Protein AF-A0A9E6TW28-F1 (afdb_monomer_lite)

Sequence (286 aa):
MAIELPETTVHPWPDPLPIDAGSFAYLYNERDRQGREQLATFNRMMTDLAAELLRVKTYLDTSYAPLITGAAQTTLETLGLLGVPLDTSSSSAADIAGYISTVNQALVEANDQLASLSTEALAFSGGNVLELNASQIKAANMSRIPKHWRAWGPFPASEQGIYQKAYEAALQSRVVGQTIKTLQERQANLNTSLEQAKVREVQSVRQSISSDLSAITAPAQQQLAAHRQALENQFSDSATRTNAEREAANQAVRQAVEQAYQQIDALITSAGSRVNAGNSLRSTNR

Structure (mmCIF, N/CA/C/O backbone):
data_AF-A0A9E6TW28-F1
#
_entry.id   AF-A0A9E6TW28-F1
#
loop_
_atom_site.group_PDB
_atom_site.id
_atom_site.type_symbol
_atom_site.label_atom_id
_atom_site.label_alt_id
_atom_site.label_comp_id
_atom_site.label_asym_id
_atom_site.label_entity_id
_atom_site.label_seq_id
_atom_site.pdbx_PDB_ins_code
_atom_site.Cartn_x
_atom_site.Cartn_y
_atom_site.Cartn_z
_atom_site.occupancy
_atom_site.B_iso_or_equiv
_atom_site.auth_seq_id
_atom_site.auth_comp_id
_atom_site.auth_asym_id
_atom_site.auth_atom_id
_atom_site.pdbx_PDB_model_num
ATOM 1 N N . MET A 1 1 ? 89.137 -10.538 -29.661 1.00 36.03 1 MET A N 1
ATOM 2 C CA . MET A 1 1 ? 88.547 -10.697 -31.005 1.00 36.03 1 MET A CA 1
ATOM 3 C C . MET A 1 1 ? 87.148 -10.107 -30.926 1.00 36.03 1 MET A C 1
ATOM 5 O O . MET A 1 1 ? 86.254 -10.755 -30.403 1.00 36.03 1 MET A O 1
ATOM 9 N N . ALA A 1 2 ? 87.020 -8.822 -31.256 1.00 33.44 2 ALA A N 1
ATOM 10 C CA . ALA A 1 2 ? 85.756 -8.093 -31.241 1.00 33.44 2 ALA A CA 1
ATOM 11 C C . ALA A 1 2 ? 85.271 -8.009 -32.690 1.00 33.44 2 ALA A C 1
ATOM 13 O O . ALA A 1 2 ? 86.034 -7.601 -33.561 1.00 33.44 2 ALA A O 1
ATOM 14 N N . ILE A 1 3 ? 84.058 -8.492 -32.943 1.00 37.75 3 ILE A N 1
ATOM 15 C CA . ILE A 1 3 ? 83.416 -8.442 -34.256 1.00 37.75 3 ILE A CA 1
ATOM 16 C C . ILE A 1 3 ? 82.594 -7.153 -34.271 1.00 37.75 3 ILE A C 1
ATOM 18 O O . ILE A 1 3 ? 81.619 -7.037 -33.531 1.00 37.75 3 ILE A O 1
ATOM 22 N N . GLU A 1 4 ? 83.037 -6.175 -35.058 1.00 38.12 4 GLU A N 1
ATOM 23 C CA . GLU A 1 4 ? 82.303 -4.939 -35.327 1.00 38.12 4 GLU A CA 1
ATOM 24 C C . GLU A 1 4 ? 81.099 -5.248 -36.230 1.00 38.12 4 GLU A C 1
ATOM 26 O O . GLU A 1 4 ? 81.234 -5.892 -37.272 1.00 38.12 4 GLU A O 1
ATOM 31 N N . LEU A 1 5 ? 79.908 -4.821 -35.806 1.00 40.47 5 LEU A N 1
ATOM 32 C CA . LEU A 1 5 ? 78.706 -4.823 -36.639 1.00 40.47 5 LEU A CA 1
ATOM 33 C C . LEU A 1 5 ? 78.717 -3.567 -37.529 1.00 40.47 5 LEU A C 1
ATOM 35 O O . LEU A 1 5 ? 79.074 -2.496 -37.034 1.00 40.47 5 LEU A O 1
ATOM 39 N N . PRO A 1 6 ? 78.323 -3.664 -38.811 1.00 38.53 6 PRO A N 1
ATOM 40 C CA . PRO A 1 6 ? 78.318 -2.524 -39.721 1.00 38.53 6 PRO A CA 1
ATOM 41 C C . PRO A 1 6 ? 77.244 -1.493 -39.342 1.00 38.53 6 PRO A C 1
ATOM 43 O O . PRO A 1 6 ? 76.161 -1.839 -38.868 1.00 38.53 6 PRO A O 1
ATOM 46 N N . GLU A 1 7 ? 77.570 -0.220 -39.570 1.00 41.50 7 GLU A N 1
ATOM 47 C CA . GLU A 1 7 ? 76.763 0.960 -39.253 1.00 41.50 7 GLU A CA 1
ATOM 48 C C . GLU A 1 7 ? 75.346 0.899 -39.851 1.00 41.50 7 GLU A C 1
ATOM 50 O O . GLU A 1 7 ? 75.155 0.779 -41.061 1.00 41.50 7 GLU A O 1
ATOM 55 N N . THR A 1 8 ? 74.325 1.062 -39.006 1.00 37.84 8 THR A N 1
ATOM 56 C CA . THR A 1 8 ? 72.956 1.359 -39.442 1.00 37.84 8 THR A CA 1
ATOM 57 C C . THR A 1 8 ? 72.886 2.777 -39.999 1.00 37.84 8 THR A C 1
ATOM 59 O O . THR A 1 8 ? 72.874 3.749 -39.242 1.00 37.84 8 THR A O 1
ATOM 62 N N . THR A 1 9 ? 72.802 2.908 -41.322 1.00 37.62 9 THR A N 1
ATOM 63 C CA . THR A 1 9 ? 72.512 4.182 -41.985 1.00 37.62 9 THR A CA 1
ATOM 64 C C . THR A 1 9 ? 71.041 4.543 -41.768 1.00 37.62 9 THR A C 1
ATOM 66 O O . THR A 1 9 ? 70.134 3.887 -42.279 1.00 37.62 9 THR A O 1
ATOM 69 N N . VAL A 1 10 ? 70.786 5.591 -40.985 1.00 36.53 10 VAL A N 1
ATOM 70 C CA . VAL A 1 10 ? 69.466 6.226 -40.887 1.00 36.53 10 VAL A CA 1
ATOM 71 C C . VAL A 1 10 ? 69.253 7.037 -42.166 1.00 36.53 10 VAL A C 1
ATOM 73 O O . VAL A 1 10 ? 69.928 8.043 -42.368 1.00 36.53 10 VAL A O 1
ATOM 76 N N . HIS A 1 11 ? 68.333 6.615 -43.038 1.00 37.00 11 HIS A N 1
ATOM 77 C CA . HIS A 1 11 ? 67.914 7.433 -44.180 1.00 37.00 11 HIS A CA 1
ATOM 78 C C . HIS A 1 11 ? 67.000 8.580 -43.699 1.00 37.00 11 HIS A C 1
ATOM 80 O O . HIS A 1 11 ? 65.963 8.309 -43.085 1.00 37.00 11 HIS A O 1
ATOM 86 N N . PRO A 1 12 ? 67.350 9.856 -43.945 1.00 41.75 12 PRO A N 1
ATOM 87 C CA . PRO A 1 12 ? 66.539 10.997 -43.546 1.00 41.75 12 PRO A CA 1
ATOM 88 C C . PRO A 1 12 ? 65.508 11.335 -44.635 1.00 41.75 12 PRO A C 1
ATOM 90 O O . PRO A 1 12 ? 65.903 11.745 -45.717 1.00 41.75 12 PRO A O 1
ATOM 93 N N . TRP A 1 13 ? 64.210 11.258 -44.308 1.00 37.72 13 TRP A N 1
ATOM 94 C CA . TRP A 1 13 ? 63.079 11.836 -45.073 1.00 37.72 13 TRP A CA 1
ATOM 95 C C . TRP A 1 13 ? 62.856 11.322 -46.524 1.00 37.72 13 TRP A C 1
ATOM 97 O O . TRP A 1 13 ? 63.758 10.767 -47.141 1.00 37.72 13 TRP A O 1
ATOM 107 N N . PRO A 1 14 ? 61.622 11.413 -47.071 1.00 45.62 14 PRO A N 1
ATOM 108 C CA . PRO A 1 14 ? 61.294 10.832 -48.371 1.00 45.62 14 PRO A CA 1
ATOM 109 C C . PRO A 1 14 ? 61.869 11.667 -49.524 1.00 45.62 14 PRO A C 1
ATOM 111 O O . PRO A 1 14 ? 61.929 12.894 -49.438 1.00 45.62 14 PRO A O 1
ATOM 114 N N . ASP A 1 15 ? 62.254 10.976 -50.599 1.00 42.91 15 ASP A N 1
ATOM 115 C CA . ASP A 1 15 ? 62.790 11.531 -51.848 1.00 42.91 15 ASP A CA 1
ATOM 116 C C . ASP A 1 15 ? 62.020 12.779 -52.328 1.00 42.91 15 ASP A C 1
ATOM 118 O O . ASP A 1 15 ? 60.798 12.713 -52.519 1.00 42.91 15 ASP A O 1
ATOM 122 N N . PRO A 1 16 ? 62.698 13.913 -52.594 1.00 43.59 16 PRO A N 1
ATOM 123 C CA . PRO A 1 16 ? 62.086 15.003 -53.329 1.00 43.59 16 PRO A CA 1
ATOM 124 C C . PRO A 1 16 ? 61.941 14.557 -54.788 1.00 43.59 16 PRO A C 1
ATOM 126 O O . PRO A 1 16 ? 62.927 14.416 -55.511 1.00 43.59 16 PRO A O 1
ATOM 129 N N . LEU A 1 17 ? 60.702 14.320 -55.227 1.00 46.78 17 LEU A N 1
ATOM 130 C CA . LEU A 1 17 ? 60.377 14.118 -56.642 1.00 46.78 17 LEU A CA 1
ATOM 131 C C . LEU A 1 17 ? 61.042 15.209 -57.505 1.00 46.78 17 LEU A C 1
ATOM 133 O O . LEU A 1 17 ? 61.139 16.354 -57.052 1.00 46.78 17 LEU A O 1
ATOM 137 N N . PRO A 1 18 ? 61.459 14.903 -58.750 1.00 42.78 18 PRO A N 1
ATOM 138 C CA . PRO A 1 18 ? 62.008 15.906 -59.651 1.00 42.78 18 PRO A CA 1
ATOM 139 C C . PRO A 1 18 ? 60.965 17.010 -59.853 1.00 42.78 18 PRO A C 1
ATOM 141 O O . PRO A 1 18 ? 59.861 16.791 -60.360 1.00 42.78 18 PRO A O 1
ATOM 144 N N . IL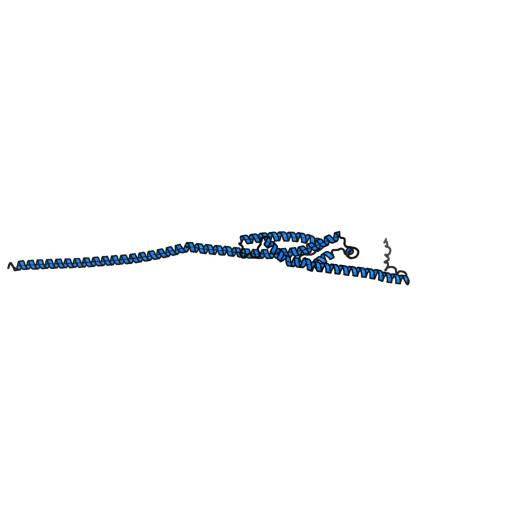E A 1 19 ? 61.308 18.198 -59.366 1.00 44.00 19 ILE A N 1
ATOM 145 C CA . ILE A 1 19 ? 60.452 19.374 -59.378 1.00 44.00 19 ILE A CA 1
ATOM 146 C C . ILE A 1 19 ? 60.505 19.972 -60.787 1.00 44.00 19 ILE A C 1
ATOM 148 O O . ILE A 1 19 ? 61.315 20.855 -61.064 1.00 44.00 19 ILE A O 1
ATOM 152 N N . ASP A 1 20 ? 59.656 19.480 -61.687 1.00 49.00 20 ASP A N 1
ATOM 153 C CA . ASP A 1 20 ? 59.276 20.208 -62.894 1.00 49.00 20 ASP A CA 1
ATOM 154 C C . ASP A 1 20 ? 57.931 20.934 -62.668 1.00 49.00 20 ASP A C 1
ATOM 156 O O . ASP A 1 20 ? 57.207 20.686 -61.695 1.00 49.00 20 ASP A O 1
ATOM 160 N N . ALA A 1 21 ? 57.603 21.900 -63.530 1.00 46.25 21 ALA A N 1
ATOM 161 C CA . ALA A 1 21 ? 56.371 22.685 -63.406 1.00 46.25 21 ALA A CA 1
ATOM 162 C C . ALA A 1 21 ? 55.090 21.823 -63.515 1.00 46.25 21 ALA A C 1
ATOM 164 O O . ALA A 1 21 ? 54.048 22.198 -62.972 1.00 46.25 21 ALA A O 1
ATOM 165 N N . GLY A 1 22 ? 55.168 20.657 -64.165 1.00 45.94 22 GLY A N 1
ATOM 166 C CA . GLY A 1 22 ? 54.112 19.648 -64.226 1.00 45.94 22 GLY A CA 1
ATOM 167 C C . GLY A 1 22 ? 53.957 18.872 -62.915 1.00 45.94 22 GLY A C 1
ATOM 168 O O . GLY A 1 22 ? 52.826 18.650 -62.488 1.00 45.94 22 GLY A O 1
ATOM 169 N N . SER A 1 23 ? 55.050 18.554 -62.215 1.00 42.47 23 SER A N 1
ATOM 170 C CA . SER A 1 23 ? 55.063 17.929 -60.883 1.00 42.47 23 SER A CA 1
ATOM 171 C C . SER A 1 23 ? 54.405 18.817 -59.824 1.00 42.47 23 SER A C 1
ATOM 173 O O . SER A 1 23 ? 53.669 18.326 -58.967 1.00 42.47 23 SER A O 1
ATOM 175 N N . PHE A 1 24 ? 54.622 20.136 -59.892 1.00 43.59 24 PHE A N 1
ATOM 176 C CA . PHE A 1 24 ? 53.956 21.105 -59.013 1.00 43.59 24 PHE A CA 1
ATOM 177 C C . PHE A 1 24 ? 52.465 21.239 -59.325 1.00 43.59 24 PHE A C 1
ATOM 179 O O . PHE A 1 24 ? 51.657 21.259 -58.400 1.00 43.59 24 PHE A O 1
ATOM 186 N N . ALA A 1 25 ? 52.085 21.293 -60.605 1.00 49.25 25 ALA A N 1
ATOM 187 C CA . ALA A 1 25 ? 50.680 21.312 -61.007 1.00 49.25 25 ALA A CA 1
ATOM 188 C C . ALA A 1 25 ? 49.965 20.008 -60.618 1.00 49.25 25 ALA A C 1
ATOM 190 O O . ALA A 1 25 ? 48.831 20.058 -60.152 1.00 49.25 25 ALA A O 1
ATOM 191 N N . TYR A 1 26 ? 50.634 18.859 -60.739 1.00 46.50 26 TYR A N 1
ATOM 192 C CA . TYR A 1 26 ? 50.133 17.566 -60.281 1.00 46.50 26 TYR A CA 1
ATOM 193 C C . TYR A 1 26 ? 49.972 17.543 -58.760 1.00 46.50 26 TYR A C 1
ATOM 195 O O . TYR A 1 26 ? 48.882 17.269 -58.291 1.00 46.50 26 TYR A O 1
ATOM 203 N N . LEU A 1 27 ? 50.981 17.926 -57.969 1.00 45.66 27 LEU A N 1
ATOM 204 C CA . LEU A 1 27 ? 50.864 17.982 -56.504 1.00 45.66 27 LEU A CA 1
ATOM 205 C C . LEU A 1 27 ? 49.816 18.995 -56.023 1.00 45.66 27 LEU A C 1
ATOM 207 O O . LEU A 1 27 ? 49.134 18.733 -55.036 1.00 45.66 27 LEU A O 1
ATOM 211 N N . TYR A 1 28 ? 49.658 20.136 -56.700 1.00 49.94 28 TYR A N 1
ATOM 212 C CA . TYR A 1 28 ? 48.629 21.122 -56.364 1.00 49.94 28 TYR A CA 1
ATOM 213 C C . TYR A 1 28 ? 47.231 20.607 -56.723 1.00 49.94 28 TYR A C 1
ATOM 215 O O . TYR A 1 28 ? 46.326 20.707 -55.898 1.00 49.94 28 TYR A O 1
ATOM 223 N N . ASN A 1 29 ? 47.072 19.987 -57.897 1.00 52.94 29 ASN A N 1
ATOM 224 C CA . ASN A 1 29 ? 45.822 19.355 -58.314 1.00 52.94 29 ASN A CA 1
ATOM 225 C C . ASN A 1 29 ? 45.479 18.143 -57.450 1.00 52.94 29 ASN A C 1
ATOM 227 O O . ASN A 1 29 ? 44.324 18.009 -57.085 1.00 52.94 29 ASN A O 1
ATOM 231 N N . GLU A 1 30 ? 46.437 17.309 -57.047 1.00 47.84 30 GLU A N 1
ATOM 232 C CA . GLU A 1 30 ? 46.188 16.136 -56.205 1.00 47.84 30 GLU A CA 1
ATOM 233 C C . GLU A 1 30 ? 45.979 16.531 -54.740 1.00 47.84 30 GLU A C 1
ATOM 235 O O . GLU A 1 30 ? 45.152 15.922 -54.070 1.00 47.84 30 GLU A O 1
ATOM 240 N N . ARG A 1 31 ? 46.627 17.596 -54.241 1.00 48.16 31 ARG A N 1
ATOM 241 C CA . ARG A 1 31 ? 46.321 18.181 -52.923 1.00 48.16 31 ARG A CA 1
ATOM 242 C C . ARG A 1 31 ? 44.940 18.819 -52.908 1.00 48.16 31 ARG A C 1
ATOM 244 O O . ARG A 1 31 ? 44.211 18.650 -51.936 1.00 48.16 31 ARG A O 1
ATOM 251 N N . ASP A 1 32 ? 44.562 19.529 -53.966 1.00 53.81 32 ASP A N 1
ATOM 252 C CA . ASP A 1 32 ? 43.215 20.075 -54.096 1.00 53.81 32 ASP A CA 1
ATOM 253 C C . ASP A 1 32 ? 42.183 18.975 -54.338 1.00 53.81 32 ASP A C 1
ATOM 255 O O . ASP A 1 32 ? 41.090 19.055 -53.795 1.00 53.81 32 ASP A O 1
ATOM 259 N N . ARG A 1 33 ? 42.503 17.924 -55.090 1.00 53.31 33 ARG A N 1
ATOM 260 C CA . ARG A 1 33 ? 41.587 16.822 -55.388 1.00 53.31 33 ARG A CA 1
ATOM 261 C C . ARG A 1 33 ? 41.413 15.917 -54.181 1.00 53.31 33 ARG A C 1
ATOM 263 O O . ARG A 1 33 ? 40.299 15.805 -53.695 1.00 53.31 33 ARG A O 1
ATOM 270 N N . GLN A 1 34 ? 42.488 15.371 -53.616 1.00 50.12 34 GLN A N 1
ATOM 271 C CA . GLN A 1 34 ? 42.422 14.554 -52.400 1.00 50.12 34 GLN A CA 1
ATOM 272 C C . GLN A 1 34 ? 41.982 15.379 -51.192 1.00 50.12 34 GLN A C 1
ATOM 274 O O . GLN A 1 34 ? 41.160 14.913 -50.412 1.00 50.12 34 GLN A O 1
ATOM 279 N N . GLY A 1 35 ? 42.461 16.617 -51.049 1.00 55.03 35 GLY A N 1
ATOM 280 C CA . GLY A 1 35 ? 42.060 17.512 -49.967 1.00 55.03 35 GLY A CA 1
ATOM 281 C C . GLY A 1 35 ? 40.583 17.884 -50.045 1.00 55.03 35 GLY A C 1
ATOM 282 O O . GLY A 1 35 ? 39.889 17.738 -49.045 1.00 55.03 35 GLY A O 1
ATOM 283 N N . ARG A 1 36 ? 40.062 18.294 -51.213 1.00 57.59 36 ARG A N 1
ATOM 284 C CA . ARG A 1 36 ? 38.629 18.608 -51.375 1.00 57.59 36 ARG A CA 1
ATOM 285 C C . ARG A 1 36 ? 37.754 17.360 -51.359 1.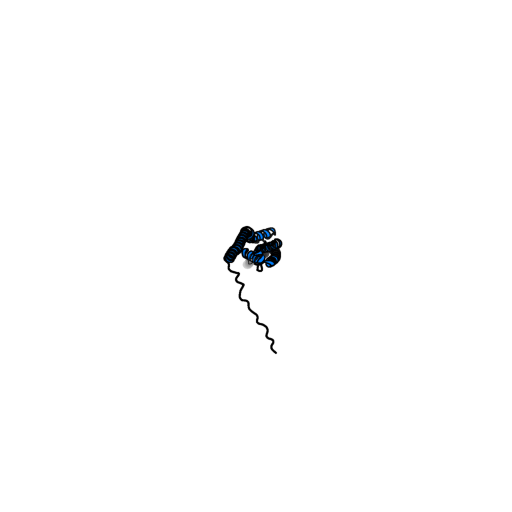00 57.59 36 ARG A C 1
ATOM 287 O O . ARG A 1 36 ? 36.666 17.439 -50.807 1.00 57.59 36 ARG A O 1
ATOM 294 N N . GLU A 1 37 ? 38.188 16.226 -51.911 1.00 55.84 37 GLU A N 1
ATOM 295 C CA . GLU A 1 37 ? 37.442 14.959 -51.841 1.00 55.84 37 GLU A CA 1
ATOM 296 C C . GLU A 1 37 ? 37.360 14.455 -50.393 1.00 55.84 37 GLU A C 1
ATOM 298 O O . GLU A 1 37 ? 36.279 14.078 -49.938 1.00 55.84 37 GLU A O 1
ATOM 303 N N . GLN A 1 38 ? 38.451 14.525 -49.623 1.00 50.50 38 GLN A N 1
ATOM 304 C CA . GLN A 1 38 ? 38.451 14.186 -48.196 1.00 50.50 38 GLN A CA 1
ATOM 305 C C . GLN A 1 38 ? 37.623 15.181 -47.378 1.00 50.50 38 GLN A C 1
ATOM 307 O O . GLN A 1 38 ? 36.831 14.752 -46.540 1.00 50.50 38 GLN A O 1
ATOM 312 N N . LEU A 1 39 ? 37.725 16.491 -47.644 1.00 51.47 39 LEU A N 1
ATOM 313 C CA . LEU A 1 39 ? 36.895 17.500 -46.973 1.00 51.47 39 LEU A CA 1
ATOM 314 C C . LEU A 1 39 ? 35.412 17.335 -47.319 1.00 51.47 39 LEU A C 1
ATOM 316 O O . LEU A 1 39 ? 34.561 17.466 -46.448 1.00 51.47 39 LEU A O 1
ATOM 320 N N . ALA A 1 40 ? 35.083 17.033 -48.576 1.00 56.94 40 ALA A N 1
ATOM 321 C CA . ALA A 1 40 ? 33.716 16.785 -49.024 1.00 56.94 40 ALA A CA 1
ATOM 322 C C . ALA A 1 40 ? 33.151 15.501 -48.407 1.00 56.94 40 ALA A C 1
ATOM 324 O O . ALA A 1 40 ? 31.989 15.475 -48.003 1.00 56.94 40 ALA A O 1
ATOM 325 N N . THR A 1 41 ? 33.977 14.462 -48.278 1.00 52.66 41 THR A N 1
ATOM 326 C CA . THR A 1 41 ? 33.617 13.213 -47.595 1.00 52.66 41 THR A CA 1
ATOM 327 C C . THR A 1 41 ? 33.390 13.462 -46.106 1.00 52.66 41 THR A C 1
ATOM 329 O O . THR A 1 41 ? 32.368 13.052 -45.564 1.00 52.66 41 THR A O 1
ATOM 332 N N . PHE A 1 42 ? 34.278 14.214 -45.452 1.00 45.84 42 PHE A N 1
ATOM 333 C CA . PHE A 1 42 ? 34.115 14.636 -44.062 1.00 45.84 42 PHE A CA 1
ATOM 334 C C . PHE A 1 42 ? 32.853 15.479 -43.853 1.00 45.84 42 PHE A C 1
ATOM 336 O O . PHE A 1 42 ? 32.071 15.203 -42.948 1.00 45.84 42 PHE A O 1
ATOM 343 N N . ASN A 1 43 ? 32.601 16.458 -44.722 1.00 54.38 43 ASN A N 1
ATOM 344 C CA . ASN A 1 43 ? 31.412 17.302 -44.649 1.00 54.38 43 ASN A CA 1
ATOM 345 C C . ASN A 1 43 ? 30.123 16.499 -44.877 1.00 54.38 43 ASN A C 1
ATOM 347 O O . ASN A 1 43 ? 29.141 16.737 -44.173 1.00 54.38 43 ASN A O 1
ATOM 351 N N . ARG A 1 44 ? 30.118 15.512 -45.787 1.00 59.38 44 ARG A N 1
ATOM 352 C CA . ARG A 1 44 ? 28.992 14.570 -45.929 1.00 59.38 44 ARG A CA 1
ATOM 353 C C . ARG A 1 44 ? 28.782 13.757 -44.662 1.00 59.38 44 ARG A C 1
ATOM 355 O O . ARG A 1 44 ? 27.679 13.773 -44.138 1.00 59.38 44 ARG A O 1
ATOM 362 N N . MET A 1 45 ? 29.838 13.156 -44.111 1.00 49.09 45 MET A N 1
ATOM 363 C CA . MET A 1 45 ? 29.744 12.411 -42.851 1.00 49.09 45 MET A CA 1
ATOM 364 C C . MET A 1 45 ? 29.186 13.272 -41.715 1.00 49.09 45 MET A C 1
ATOM 366 O O . MET A 1 45 ? 28.324 12.818 -40.971 1.00 49.09 45 MET A O 1
ATOM 370 N N . MET A 1 46 ? 29.638 14.521 -41.584 1.00 47.19 46 MET A N 1
ATOM 371 C CA . MET A 1 46 ? 29.129 15.441 -40.564 1.00 47.19 46 MET A CA 1
ATOM 372 C C . MET A 1 46 ? 27.658 15.813 -40.790 1.00 47.19 46 MET A C 1
ATOM 374 O O . MET A 1 46 ? 26.909 15.942 -39.823 1.00 47.19 46 MET A O 1
ATOM 378 N N . THR A 1 47 ? 27.232 15.945 -42.047 1.00 55.91 47 THR A N 1
ATOM 379 C CA . THR A 1 47 ? 25.837 16.241 -42.412 1.00 55.91 47 THR A CA 1
ATOM 380 C C . THR A 1 47 ? 24.928 15.042 -42.139 1.00 55.91 47 THR A C 1
ATOM 382 O O . THR A 1 47 ? 23.880 15.198 -41.514 1.00 55.91 47 THR A O 1
ATOM 385 N N . ASP A 1 48 ? 25.360 13.841 -42.518 1.00 51.38 48 ASP A N 1
ATOM 386 C CA . ASP A 1 48 ? 24.636 12.592 -42.274 1.00 51.38 48 ASP A CA 1
ATOM 387 C C . ASP A 1 48 ? 24.533 12.305 -40.769 1.00 51.38 48 ASP A C 1
ATOM 389 O O . ASP A 1 48 ? 23.466 11.953 -40.264 1.00 51.38 48 ASP A O 1
ATOM 393 N N . LEU A 1 49 ? 25.612 12.553 -40.015 1.00 47.84 49 LEU A N 1
ATOM 394 C CA . LEU A 1 49 ? 25.614 12.448 -38.556 1.00 47.84 49 LEU A CA 1
ATOM 395 C C . LEU A 1 49 ? 24.631 13.441 -37.919 1.00 47.84 49 LEU A C 1
ATOM 397 O O . LEU A 1 49 ? 23.902 13.072 -36.998 1.00 47.84 49 LEU A O 1
ATOM 401 N N . ALA A 1 50 ? 24.588 14.687 -38.398 1.00 45.03 50 ALA A N 1
ATOM 402 C CA . ALA A 1 50 ? 23.658 15.699 -37.904 1.00 45.03 50 ALA A CA 1
ATOM 403 C C . ALA A 1 50 ? 22.195 15.335 -38.214 1.00 45.03 50 ALA A C 1
ATOM 405 O O . ALA A 1 50 ? 21.338 15.461 -37.336 1.00 45.03 50 ALA A O 1
ATOM 406 N N . ALA A 1 51 ? 21.912 14.826 -39.417 1.00 50.56 51 ALA A N 1
ATOM 407 C CA . ALA A 1 51 ? 20.583 14.363 -39.811 1.00 50.56 51 ALA A CA 1
ATOM 408 C C . ALA A 1 51 ? 20.117 13.168 -38.961 1.00 50.56 51 ALA A C 1
ATOM 410 O O . ALA A 1 51 ? 18.988 13.154 -38.469 1.00 50.56 51 ALA A O 1
ATOM 411 N N . GLU A 1 52 ? 21.003 12.206 -38.700 1.00 47.69 52 GLU A N 1
ATOM 412 C CA . GLU A 1 52 ? 20.715 11.066 -37.826 1.00 47.69 52 GLU A CA 1
ATOM 413 C C . GLU A 1 52 ? 20.566 11.458 -36.349 1.00 47.69 52 GLU A C 1
ATOM 415 O O . GLU A 1 52 ? 19.754 10.889 -35.612 1.00 47.69 52 GLU A O 1
ATOM 420 N N . LEU A 1 53 ? 21.330 12.439 -35.865 1.00 47.62 53 LEU A N 1
ATOM 421 C CA . LEU A 1 53 ? 21.137 12.992 -34.521 1.00 47.62 53 LEU A CA 1
ATOM 422 C C . LEU A 1 53 ? 19.784 13.698 -34.396 1.00 47.62 53 LEU A C 1
ATOM 424 O O . LEU A 1 53 ? 19.094 13.482 -33.400 1.00 47.62 53 LEU A O 1
ATOM 428 N N . LEU A 1 54 ? 19.377 14.469 -35.408 1.00 51.31 54 LEU A N 1
ATOM 429 C CA . LEU A 1 54 ? 18.080 15.143 -35.436 1.00 51.31 54 LEU A CA 1
ATOM 430 C C . LEU A 1 54 ? 16.924 14.140 -35.491 1.00 51.31 54 LEU A C 1
ATOM 432 O O . LEU A 1 54 ? 16.021 14.218 -34.663 1.00 51.31 54 LEU A O 1
ATOM 436 N N . ARG A 1 55 ? 16.981 13.155 -36.395 1.00 60.56 55 ARG A N 1
ATOM 437 C CA . ARG A 1 55 ? 15.972 12.091 -36.508 1.00 60.56 55 ARG A CA 1
ATOM 438 C C . ARG A 1 55 ? 15.788 11.353 -35.185 1.00 60.56 55 ARG A C 1
ATOM 440 O O . ARG A 1 55 ? 14.658 11.099 -34.773 1.00 60.56 55 ARG A O 1
ATOM 447 N N . VAL A 1 56 ? 16.885 11.034 -34.498 1.00 50.97 56 VAL A N 1
ATOM 448 C CA . VAL A 1 56 ? 16.808 10.349 -33.203 1.00 50.97 56 VAL A CA 1
ATOM 449 C C . VAL A 1 56 ? 16.317 11.264 -32.092 1.00 50.97 56 VAL A C 1
ATOM 451 O O . VAL A 1 56 ? 15.518 10.815 -31.279 1.00 50.97 56 VAL A O 1
ATOM 454 N N . LYS A 1 57 ? 16.711 12.541 -32.068 1.00 50.88 57 LYS A N 1
ATOM 455 C CA . LYS A 1 57 ? 16.125 13.514 -31.139 1.00 50.88 57 LYS A CA 1
ATOM 456 C C . LYS A 1 57 ? 14.607 13.580 -31.319 1.00 50.88 57 LYS A C 1
ATOM 458 O O . LYS A 1 57 ? 13.881 13.453 -30.343 1.00 50.88 57 LYS A O 1
ATOM 463 N N . THR A 1 58 ? 14.127 13.694 -32.556 1.00 56.50 58 THR A N 1
ATOM 464 C CA . THR A 1 58 ? 12.693 13.691 -32.851 1.00 56.50 58 THR A CA 1
ATOM 465 C C . THR A 1 58 ? 12.048 12.383 -32.403 1.00 56.50 58 THR A C 1
ATOM 467 O O . THR A 1 58 ? 11.061 12.415 -31.681 1.00 56.50 58 THR A O 1
ATOM 470 N N . TYR A 1 59 ? 12.612 11.221 -32.731 1.00 60.72 59 TYR A N 1
ATOM 471 C CA . TYR A 1 59 ? 12.056 9.937 -32.294 1.00 60.72 59 TYR A CA 1
ATOM 472 C C . TYR A 1 59 ? 11.976 9.809 -30.762 1.00 60.72 59 TYR A C 1
ATOM 474 O O . TYR A 1 59 ? 10.967 9.338 -30.237 1.00 60.72 59 TYR A O 1
ATOM 482 N N . LEU A 1 60 ? 12.998 10.284 -30.048 1.00 57.00 60 LEU A N 1
ATOM 483 C CA . LEU A 1 60 ? 13.048 10.302 -28.588 1.00 57.00 60 LEU A CA 1
ATOM 484 C C . LEU A 1 60 ? 12.007 11.229 -27.969 1.00 57.00 60 LEU A C 1
ATOM 486 O O . LEU A 1 60 ? 11.266 10.798 -27.085 1.00 57.00 60 LEU A O 1
ATOM 490 N N . ASP A 1 61 ? 11.939 12.466 -28.454 1.00 54.62 61 ASP A N 1
ATOM 491 C CA . ASP A 1 61 ? 11.021 13.485 -27.948 1.00 54.62 61 ASP A CA 1
ATOM 492 C C . ASP A 1 61 ? 9.560 13.112 -28.244 1.00 54.62 61 ASP A C 1
ATOM 494 O O . ASP A 1 61 ? 8.681 13.361 -27.423 1.00 54.62 61 ASP A O 1
ATOM 498 N N . THR A 1 62 ? 9.298 12.477 -29.391 1.00 62.84 62 THR A N 1
ATOM 499 C CA . THR A 1 62 ? 7.926 12.174 -29.836 1.00 62.84 62 THR A CA 1
ATOM 500 C C . THR A 1 62 ? 7.416 10.823 -29.334 1.00 62.84 62 THR A C 1
ATOM 502 O O . THR A 1 62 ? 6.222 10.687 -29.091 1.00 62.84 62 THR A O 1
ATOM 505 N N . SER A 1 63 ? 8.291 9.823 -29.171 1.00 66.81 63 SER A N 1
ATOM 506 C CA . SER A 1 63 ? 7.857 8.434 -28.933 1.00 66.81 63 SER A CA 1
ATOM 507 C C . SER A 1 63 ? 8.178 7.934 -27.529 1.00 66.81 63 SER A C 1
ATOM 509 O O . SER A 1 63 ? 7.369 7.230 -26.942 1.00 66.81 63 SER A O 1
ATOM 511 N N . TYR A 1 64 ? 9.337 8.290 -26.964 1.00 67.50 64 TYR A N 1
ATOM 512 C CA . TYR A 1 64 ? 9.820 7.684 -25.715 1.00 67.50 64 TYR A CA 1
ATOM 513 C C . TYR A 1 64 ? 9.716 8.593 -24.493 1.00 67.50 64 TYR A C 1
ATOM 515 O O . TYR A 1 64 ? 9.434 8.100 -23.402 1.00 67.50 64 TYR A O 1
ATOM 523 N N . ALA A 1 65 ? 9.901 9.907 -24.646 1.00 69.12 65 ALA A N 1
ATOM 524 C CA . ALA A 1 65 ? 9.692 10.841 -23.542 1.00 69.12 65 ALA A CA 1
ATOM 525 C C . ALA A 1 65 ? 8.260 10.750 -22.966 1.00 69.12 65 ALA A C 1
ATOM 527 O O . ALA A 1 65 ? 8.141 10.613 -21.746 1.00 69.12 65 ALA A O 1
ATOM 528 N N . PRO A 1 66 ? 7.187 10.687 -23.787 1.00 77.12 66 PRO A N 1
ATOM 529 C CA . PRO A 1 66 ? 5.830 10.497 -23.275 1.00 77.12 66 PRO A CA 1
ATOM 530 C C . PRO A 1 66 ? 5.629 9.152 -22.571 1.00 77.12 66 PRO A C 1
ATOM 532 O O . PRO A 1 66 ? 4.910 9.101 -21.581 1.00 77.12 66 PRO A O 1
ATOM 535 N N . LEU A 1 67 ? 6.280 8.076 -23.033 1.00 78.12 67 LEU A N 1
ATOM 536 C CA . LEU A 1 67 ? 6.185 6.756 -22.397 1.00 78.12 67 LEU A CA 1
ATOM 537 C C . LEU A 1 67 ? 6.821 6.748 -21.007 1.00 78.12 67 LEU A C 1
ATOM 539 O O . LEU A 1 67 ? 6.247 6.186 -20.083 1.00 78.12 67 LEU A O 1
ATOM 543 N N . ILE A 1 68 ? 7.972 7.403 -20.831 1.00 74.12 68 ILE A N 1
ATOM 544 C CA . ILE A 1 68 ? 8.612 7.524 -19.513 1.00 74.12 68 ILE A CA 1
ATOM 545 C C . ILE A 1 68 ? 7.743 8.374 -18.579 1.00 74.12 68 ILE A C 1
ATOM 547 O O . ILE A 1 68 ? 7.529 7.996 -17.430 1.00 74.12 68 ILE A O 1
ATOM 551 N N . THR A 1 69 ? 7.214 9.500 -19.066 1.00 76.50 69 THR A N 1
ATOM 552 C CA . THR A 1 69 ? 6.331 10.366 -18.271 1.00 76.50 69 THR A CA 1
ATOM 553 C C . THR A 1 69 ? 5.003 9.679 -17.929 1.00 76.50 69 THR A C 1
ATOM 555 O O . THR A 1 69 ? 4.511 9.833 -16.815 1.00 76.50 69 THR A O 1
ATOM 558 N N . GLY A 1 70 ? 4.443 8.895 -18.853 1.00 85.31 70 GLY A N 1
ATOM 559 C CA . GLY A 1 70 ? 3.182 8.170 -18.683 1.00 85.31 70 GLY A CA 1
ATOM 560 C C . GLY A 1 70 ? 3.303 6.852 -17.915 1.00 85.31 70 GLY A C 1
ATOM 561 O O . GLY A 1 70 ? 2.303 6.385 -17.377 1.00 85.31 70 GLY A O 1
ATOM 562 N N . ALA A 1 71 ? 4.508 6.281 -17.797 1.00 85.94 71 ALA A N 1
ATOM 563 C CA . ALA A 1 71 ? 4.740 4.976 -17.172 1.00 85.94 71 ALA A CA 1
ATOM 564 C C . ALA A 1 71 ? 4.136 4.872 -15.768 1.00 85.94 71 ALA A C 1
ATOM 566 O O . ALA A 1 71 ? 3.509 3.867 -15.443 1.00 85.94 71 ALA A O 1
ATOM 567 N N . ALA A 1 72 ? 4.268 5.921 -14.951 1.00 88.31 72 ALA A N 1
ATOM 568 C CA . ALA A 1 72 ? 3.699 5.947 -13.605 1.00 88.31 72 ALA A CA 1
ATOM 569 C C . ALA A 1 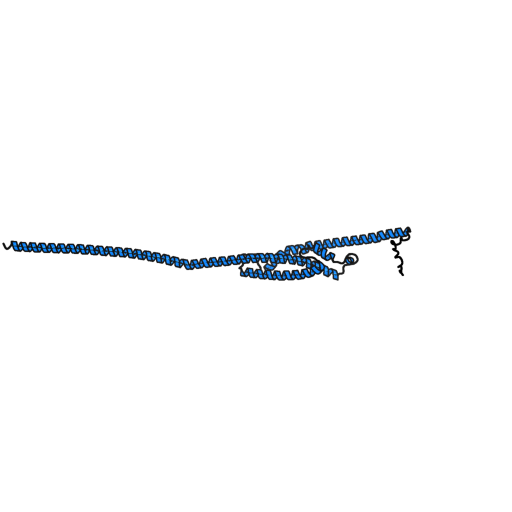72 ? 2.169 5.795 -13.628 1.00 88.31 72 ALA A C 1
ATOM 571 O O . ALA A 1 72 ? 1.606 4.986 -12.893 1.00 88.31 72 ALA A O 1
ATOM 572 N N . GLN A 1 73 ? 1.495 6.534 -14.507 1.00 91.81 73 GLN A N 1
ATOM 573 C CA . GLN A 1 73 ? 0.044 6.487 -14.618 1.00 91.81 73 GLN A CA 1
ATOM 574 C C . GLN A 1 73 ? -0.436 5.146 -15.183 1.00 91.81 73 GLN A C 1
ATOM 576 O O . GLN A 1 73 ? -1.311 4.520 -14.591 1.00 91.81 73 GLN A O 1
ATOM 581 N N . THR A 1 74 ? 0.206 4.642 -16.238 1.00 91.88 74 THR A N 1
ATOM 582 C CA . THR A 1 74 ? -0.096 3.316 -16.798 1.00 91.88 74 THR A CA 1
ATOM 583 C C . THR A 1 74 ? 0.121 2.198 -15.774 1.00 91.88 74 THR A C 1
ATOM 585 O O . THR A 1 74 ? -0.667 1.254 -15.711 1.00 91.88 74 THR A O 1
ATOM 588 N N . THR A 1 75 ? 1.145 2.312 -14.923 1.00 93.69 75 THR A N 1
ATOM 589 C CA . THR A 1 75 ? 1.392 1.366 -13.821 1.00 93.69 75 THR A CA 1
ATOM 590 C C . THR A 1 75 ? 0.222 1.359 -12.840 1.00 93.69 75 THR A C 1
ATOM 592 O O . THR A 1 75 ? -0.293 0.299 -12.492 1.00 93.69 75 THR A O 1
ATOM 595 N N . LEU A 1 76 ? -0.230 2.540 -12.414 1.00 93.31 76 LEU A N 1
ATOM 596 C CA . LEU A 1 76 ? -1.351 2.681 -11.486 1.00 93.31 76 LEU A CA 1
ATOM 597 C C . LEU A 1 76 ? -2.679 2.188 -12.080 1.00 93.31 76 LEU A C 1
ATOM 599 O O . LEU A 1 76 ? -3.453 1.538 -11.382 1.00 93.31 76 LEU A O 1
ATOM 603 N N . GLU A 1 77 ? -2.931 2.450 -13.362 1.00 94.00 77 GLU A N 1
ATOM 604 C CA . GLU A 1 77 ? -4.103 1.937 -14.082 1.00 94.00 77 GLU A CA 1
ATOM 605 C C . GLU A 1 77 ? -4.075 0.407 -14.176 1.00 94.00 77 GLU A C 1
ATOM 607 O O . GLU A 1 77 ? -5.079 -0.251 -13.901 1.00 94.00 77 GLU A O 1
ATOM 612 N N . THR A 1 78 ? -2.909 -0.171 -14.479 1.00 92.62 78 THR A N 1
ATOM 613 C CA . THR A 1 78 ? -2.716 -1.628 -14.533 1.00 92.62 78 THR A CA 1
ATOM 614 C C . THR A 1 78 ? -2.955 -2.268 -13.168 1.00 92.62 78 THR A C 1
ATOM 616 O O . THR A 1 78 ? -3.665 -3.264 -13.071 1.00 92.62 78 THR A O 1
ATOM 619 N N . LEU A 1 79 ? -2.434 -1.668 -12.095 1.00 94.12 79 LEU A N 1
ATOM 620 C CA . LEU A 1 79 ? -2.729 -2.103 -10.729 1.00 94.12 79 LEU A CA 1
ATOM 621 C C . LEU A 1 79 ? -4.232 -2.047 -10.417 1.00 94.12 79 LEU A C 1
ATOM 623 O O . LEU A 1 79 ? -4.757 -2.975 -9.804 1.00 94.12 79 LEU A O 1
ATOM 627 N N . GLY A 1 80 ? -4.932 -1.010 -10.885 1.00 92.5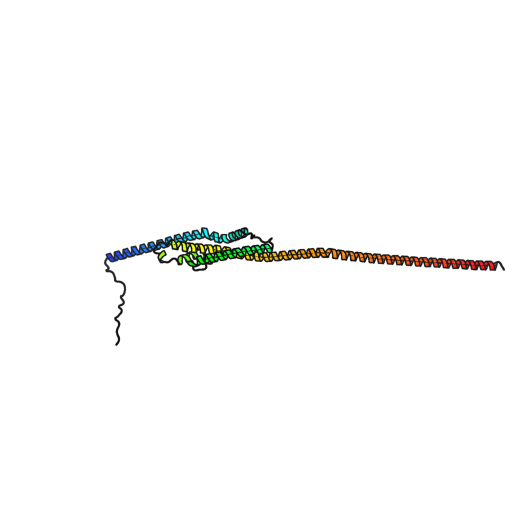0 80 GLY A N 1
ATOM 628 C CA . GLY A 1 80 ? -6.388 -0.903 -10.772 1.00 92.50 80 GLY A CA 1
ATOM 629 C C . GLY A 1 80 ? -7.126 -2.057 -11.457 1.00 92.50 80 GLY A C 1
ATOM 630 O O . GLY A 1 80 ? -8.048 -2.626 -10.874 1.00 92.50 80 GLY A O 1
ATOM 631 N N . LEU A 1 81 ? -6.684 -2.459 -12.653 1.00 93.81 81 LEU A N 1
ATOM 632 C CA . LEU A 1 81 ? -7.221 -3.628 -13.367 1.00 93.81 81 LEU A CA 1
ATOM 633 C C . LEU A 1 81 ? -6.923 -4.952 -12.647 1.00 93.81 81 LEU A C 1
ATOM 635 O O . LEU A 1 81 ? -7.730 -5.876 -12.708 1.00 93.81 81 LEU A O 1
ATOM 639 N N . LEU A 1 82 ? -5.801 -5.029 -11.929 1.00 93.06 82 LEU A N 1
ATOM 640 C CA . LEU A 1 82 ? -5.440 -6.158 -11.065 1.00 93.06 82 LEU A CA 1
ATOM 641 C C . LEU A 1 82 ? -6.150 -6.128 -9.699 1.00 93.06 82 LEU A C 1
ATOM 643 O O . LEU A 1 82 ? -5.835 -6.927 -8.817 1.00 93.06 82 LEU A O 1
ATOM 647 N N . GLY A 1 83 ? -7.107 -5.217 -9.508 1.00 92.62 83 GLY A N 1
ATOM 648 C CA . GLY A 1 83 ? -7.912 -5.130 -8.294 1.00 92.62 83 GLY A CA 1
ATOM 649 C C . GLY A 1 83 ? -7.228 -4.415 -7.130 1.00 92.62 83 GLY A C 1
ATOM 650 O O . GLY A 1 83 ? -7.712 -4.513 -6.008 1.00 92.62 83 GLY A O 1
ATOM 651 N N . VAL A 1 84 ? -6.131 -3.688 -7.363 1.00 94.81 84 VAL A N 1
ATOM 652 C CA . VAL A 1 84 ? -5.506 -2.821 -6.356 1.00 94.81 84 VAL A CA 1
ATOM 653 C C . VAL A 1 84 ? -6.092 -1.410 -6.500 1.00 94.81 84 VAL A C 1
ATOM 655 O O . VAL A 1 84 ? -5.692 -0.672 -7.404 1.00 94.81 84 VAL A O 1
ATOM 658 N N . PRO A 1 85 ? -7.034 -0.991 -5.634 1.00 93.25 85 PRO A N 1
ATOM 659 C CA . PRO A 1 85 ? -7.644 0.331 -5.734 1.00 93.25 85 PRO A CA 1
ATOM 660 C C . PRO A 1 85 ? -6.616 1.418 -5.417 1.00 93.25 85 PRO A C 1
ATOM 662 O O . PRO A 1 85 ? -5.671 1.164 -4.674 1.00 93.25 85 PRO A O 1
ATOM 665 N N . LEU A 1 86 ? -6.804 2.638 -5.933 1.00 90.44 86 LEU A N 1
ATOM 666 C CA . LEU A 1 86 ? -5.955 3.793 -5.598 1.00 90.44 86 LEU A CA 1
ATOM 667 C C . LEU A 1 86 ? -6.173 4.271 -4.158 1.00 90.44 86 LEU A C 1
ATOM 669 O O . LEU A 1 86 ? -5.202 4.571 -3.459 1.00 90.44 86 LEU A O 1
ATOM 673 N N . ASP A 1 87 ? -7.428 4.288 -3.712 1.00 92.44 87 ASP A N 1
ATOM 674 C CA . ASP A 1 87 ? -7.811 4.604 -2.339 1.00 92.44 87 ASP A CA 1
ATOM 675 C C . ASP A 1 87 ? -8.097 3.318 -1.550 1.00 92.44 87 ASP A C 1
ATOM 677 O O . ASP A 1 87 ? -8.876 2.466 -1.972 1.00 92.44 87 ASP A O 1
ATOM 681 N N . THR A 1 88 ? -7.441 3.182 -0.400 1.00 92.44 88 THR A N 1
ATOM 682 C CA . THR A 1 88 ? -7.559 2.052 0.533 1.00 92.44 88 THR A CA 1
ATOM 683 C C . THR A 1 88 ? -8.128 2.478 1.886 1.00 92.44 88 THR A C 1
ATOM 685 O O . THR A 1 88 ? -8.050 1.732 2.864 1.00 92.44 88 THR A O 1
ATOM 688 N N . SER A 1 89 ? -8.700 3.682 1.970 1.00 89.75 89 SER A N 1
ATOM 689 C CA . SER A 1 89 ? -9.239 4.262 3.201 1.00 89.75 89 SER A CA 1
ATOM 690 C C . SER A 1 89 ? -10.338 3.407 3.843 1.00 89.75 89 SER A C 1
ATOM 692 O O . SER A 1 89 ? -10.371 3.313 5.069 1.00 89.75 89 SER A O 1
ATOM 694 N N . SER A 1 90 ? -11.168 2.731 3.045 1.00 89.62 90 SER A N 1
ATOM 695 C CA . SER A 1 90 ? -12.256 1.851 3.500 1.00 89.62 90 SER A CA 1
ATOM 696 C C . SER A 1 90 ? -11.909 0.358 3.515 1.00 89.62 90 SER A C 1
ATOM 698 O O . SER A 1 90 ? -12.745 -0.451 3.909 1.00 89.62 90 SER A O 1
ATOM 700 N N . SER A 1 91 ? -10.716 -0.022 3.060 1.00 93.00 91 SER A N 1
ATOM 701 C CA . SER A 1 91 ? -10.316 -1.426 2.938 1.00 93.00 91 SER A CA 1
ATOM 702 C C . SER A 1 91 ? -9.957 -2.031 4.298 1.00 93.00 91 SER A C 1
ATOM 704 O O . SER A 1 91 ? -9.410 -1.340 5.168 1.00 93.00 91 SER A O 1
ATOM 706 N N . SER A 1 92 ? -10.239 -3.327 4.470 1.00 94.56 92 SER A N 1
ATOM 707 C CA . SER A 1 92 ? -9.821 -4.077 5.661 1.00 94.56 92 SER A CA 1
ATOM 708 C C . SER A 1 92 ? -8.311 -4.340 5.656 1.00 94.56 92 SER A C 1
ATOM 710 O O . SER A 1 92 ? -7.652 -4.255 4.614 1.00 94.56 92 SER A O 1
ATOM 712 N N . ALA A 1 93 ? -7.741 -4.696 6.811 1.00 94.38 93 ALA A N 1
ATOM 713 C CA . ALA A 1 93 ? -6.330 -5.072 6.888 1.00 94.38 93 ALA A CA 1
ATOM 714 C C . ALA A 1 93 ? -6.012 -6.304 6.018 1.00 94.38 93 ALA A C 1
ATOM 716 O O . ALA A 1 93 ? -4.938 -6.374 5.418 1.00 94.38 93 ALA A O 1
ATOM 717 N N . ALA A 1 94 ? -6.953 -7.248 5.908 1.00 94.50 94 ALA A N 1
ATOM 718 C CA . ALA A 1 94 ? -6.815 -8.431 5.062 1.00 94.50 94 ALA A CA 1
ATOM 719 C C . ALA A 1 94 ? -6.777 -8.068 3.569 1.00 94.50 94 ALA A C 1
ATOM 721 O O . ALA A 1 94 ? -5.892 -8.538 2.851 1.00 94.50 94 ALA A O 1
ATOM 722 N N . ASP A 1 95 ? -7.668 -7.179 3.119 1.00 96.38 95 ASP A N 1
ATOM 723 C CA . ASP A 1 95 ? -7.689 -6.719 1.725 1.00 96.38 95 ASP A CA 1
ATOM 724 C C . ASP A 1 95 ? -6.384 -6.000 1.367 1.00 96.38 95 ASP A C 1
ATOM 726 O O . ASP A 1 95 ? -5.775 -6.275 0.335 1.00 96.38 95 ASP A O 1
ATOM 730 N N . ILE A 1 96 ? -5.906 -5.117 2.254 1.00 96.38 96 ILE A N 1
ATOM 731 C CA . ILE A 1 96 ? -4.660 -4.370 2.037 1.00 96.38 96 ILE A CA 1
ATOM 732 C C . ILE A 1 96 ? -3.450 -5.310 1.981 1.00 96.38 96 ILE A C 1
ATOM 734 O O . ILE A 1 96 ? -2.573 -5.113 1.141 1.00 96.38 96 ILE A O 1
ATOM 738 N N . ALA A 1 97 ? -3.404 -6.353 2.814 1.00 94.31 97 ALA A N 1
ATOM 739 C CA . ALA A 1 97 ? -2.364 -7.378 2.725 1.00 94.31 97 ALA A CA 1
ATOM 740 C C . ALA A 1 97 ? -2.405 -8.121 1.375 1.00 94.31 97 ALA A C 1
ATOM 742 O O . ALA A 1 97 ? -1.355 -8.366 0.776 1.00 94.31 97 ALA A O 1
ATOM 743 N N . GLY A 1 98 ? -3.605 -8.407 0.859 1.00 95.94 98 GLY A N 1
ATOM 744 C CA . GLY A 1 98 ? -3.803 -8.938 -0.491 1.00 95.94 98 GLY A CA 1
ATOM 745 C C . GLY A 1 98 ? -3.258 -8.001 -1.572 1.00 95.94 98 GLY A C 1
ATOM 746 O O . GLY A 1 98 ? -2.472 -8.425 -2.417 1.00 95.94 98 GLY A O 1
ATOM 747 N N . TYR A 1 99 ? -3.578 -6.706 -1.497 1.00 97.50 99 TYR A N 1
ATOM 748 C CA . TYR A 1 99 ? -3.060 -5.699 -2.431 1.00 97.50 99 TYR A CA 1
ATOM 749 C C . TYR A 1 99 ? -1.532 -5.595 -2.404 1.00 97.50 99 TYR A C 1
ATOM 751 O O . TYR A 1 99 ? -0.908 -5.477 -3.458 1.00 97.50 99 TYR A O 1
ATOM 759 N N . ILE A 1 100 ? -0.915 -5.669 -1.219 1.00 96.75 100 ILE A N 1
ATOM 760 C CA . ILE A 1 100 ? 0.548 -5.698 -1.076 1.00 96.75 100 ILE A CA 1
ATOM 761 C C . ILE A 1 100 ? 1.125 -6.919 -1.793 1.00 96.75 100 ILE A C 1
ATOM 763 O O . ILE A 1 100 ? 2.125 -6.785 -2.494 1.00 96.75 100 ILE A O 1
ATOM 767 N N . SER A 1 101 ? 0.491 -8.089 -1.674 1.00 95.88 101 SER A N 1
ATOM 768 C CA . SER A 1 101 ? 0.919 -9.292 -2.396 1.00 95.88 101 SER A CA 1
ATOM 769 C C . SER A 1 101 ? 0.890 -9.086 -3.912 1.00 95.88 101 SER A C 1
ATOM 771 O O . SER A 1 101 ? 1.872 -9.401 -4.583 1.00 95.88 101 SER A O 1
ATOM 773 N N . THR A 1 102 ? -0.185 -8.507 -4.452 1.00 96.25 102 THR A N 1
ATOM 774 C CA . THR A 1 102 ? -0.298 -8.204 -5.889 1.00 96.25 102 THR A CA 1
ATOM 775 C C . THR A 1 102 ? 0.788 -7.228 -6.348 1.00 96.25 102 THR A C 1
ATOM 777 O O . THR A 1 102 ? 1.442 -7.459 -7.363 1.00 96.25 102 THR A O 1
ATOM 780 N N . VAL A 1 103 ? 1.040 -6.160 -5.582 1.00 96.94 103 VAL A N 1
ATOM 781 C CA . VAL A 1 103 ? 2.106 -5.191 -5.896 1.00 96.94 103 VAL A CA 1
ATOM 782 C C . VAL A 1 103 ? 3.493 -5.834 -5.807 1.00 96.94 103 VAL A C 1
ATOM 784 O O . VAL A 1 103 ? 4.342 -5.556 -6.648 1.00 96.94 103 VAL A O 1
ATOM 787 N N . ASN A 1 104 ? 3.729 -6.722 -4.838 1.00 96.38 104 ASN A N 1
ATOM 788 C CA . ASN A 1 104 ? 4.992 -7.453 -4.713 1.00 96.38 104 ASN A CA 1
ATOM 789 C C . ASN A 1 104 ? 5.238 -8.374 -5.907 1.00 96.38 104 ASN A C 1
ATOM 791 O O . ASN A 1 104 ? 6.362 -8.441 -6.396 1.00 96.38 104 ASN A O 1
ATOM 795 N N . GLN A 1 105 ? 4.200 -9.054 -6.391 1.00 95.50 105 GLN A N 1
ATOM 796 C CA . GLN A 1 105 ? 4.311 -9.879 -7.586 1.00 95.50 105 GLN A CA 1
ATOM 797 C C . GLN A 1 105 ? 4.660 -9.024 -8.813 1.00 95.50 105 GLN A C 1
ATOM 799 O O . GLN A 1 105 ? 5.633 -9.322 -9.502 1.00 95.50 105 GLN A O 1
ATOM 804 N N . ALA A 1 106 ? 3.950 -7.911 -9.022 1.00 95.56 106 ALA A N 1
ATOM 805 C CA . ALA A 1 106 ? 4.254 -6.976 -10.106 1.00 95.56 106 ALA A CA 1
ATOM 806 C C . ALA A 1 106 ? 5.678 -6.390 -9.996 1.00 95.56 106 ALA A C 1
ATOM 808 O O . ALA A 1 106 ? 6.346 -6.181 -11.006 1.00 95.56 106 ALA A O 1
ATOM 809 N N . LEU A 1 107 ? 6.171 -6.149 -8.774 1.00 96.44 107 LEU A N 1
ATOM 810 C CA . LEU A 1 107 ? 7.551 -5.721 -8.532 1.00 96.44 107 LEU A CA 1
ATOM 811 C C . LEU A 1 107 ? 8.563 -6.780 -8.959 1.00 96.44 107 LEU A C 1
ATOM 813 O O . LEU A 1 107 ? 9.573 -6.426 -9.560 1.00 96.44 107 LEU A O 1
ATOM 817 N N . VAL A 1 108 ? 8.330 -8.052 -8.636 1.00 96.12 108 VAL A N 1
ATOM 818 C CA . VAL A 1 108 ? 9.220 -9.148 -9.046 1.00 96.12 108 VAL A CA 1
ATOM 819 C C . VAL A 1 108 ? 9.267 -9.236 -10.570 1.00 96.12 108 VAL A C 1
ATOM 821 O O . VAL A 1 108 ? 10.350 -9.159 -11.141 1.00 96.12 108 VAL A O 1
ATOM 824 N N . GLU A 1 109 ? 8.106 -9.260 -11.225 1.00 94.62 109 GLU A N 1
ATOM 825 C CA . GLU A 1 109 ? 8.003 -9.326 -12.688 1.00 94.62 109 GLU A CA 1
ATOM 826 C C . GLU A 1 109 ? 8.707 -8.139 -13.373 1.00 94.62 109 GLU A C 1
ATOM 828 O O . GLU A 1 109 ? 9.472 -8.322 -14.323 1.00 94.62 109 GLU A O 1
ATOM 833 N N . ALA A 1 110 ? 8.524 -6.919 -12.858 1.00 92.69 110 ALA A N 1
ATOM 834 C CA . ALA A 1 110 ? 9.186 -5.731 -13.391 1.00 92.69 110 ALA A CA 1
ATOM 835 C C . ALA A 1 110 ? 10.712 -5.748 -13.169 1.00 92.69 110 ALA A C 1
ATOM 837 O O . ALA A 1 110 ? 11.464 -5.306 -14.039 1.00 92.69 110 ALA A O 1
ATOM 838 N N . ASN A 1 111 ? 11.189 -6.263 -12.029 1.00 92.19 111 ASN A N 1
ATOM 839 C CA . ASN A 1 111 ? 12.624 -6.412 -11.767 1.00 92.19 111 ASN A CA 1
ATOM 840 C C . ASN A 1 111 ? 13.265 -7.470 -12.675 1.00 92.19 111 ASN A C 1
ATOM 842 O O . ASN A 1 111 ? 14.352 -7.227 -13.201 1.00 92.19 111 ASN A O 1
ATOM 846 N N . ASP A 1 112 ? 12.590 -8.596 -12.912 1.00 92.38 112 ASP A N 1
ATOM 847 C CA . ASP A 1 112 ? 13.054 -9.635 -13.838 1.00 92.38 112 ASP A CA 1
ATOM 848 C C . ASP A 1 112 ? 13.124 -9.098 -15.276 1.00 92.38 112 ASP A C 1
ATOM 850 O O . ASP A 1 112 ? 14.123 -9.287 -15.980 1.00 92.38 112 ASP A O 1
ATOM 854 N N . GLN A 1 113 ? 12.106 -8.338 -15.696 1.00 91.81 113 GLN A N 1
ATOM 855 C CA . GLN A 1 113 ? 12.109 -7.657 -16.989 1.00 91.81 113 GLN A CA 1
ATOM 856 C C . GLN A 1 113 ? 13.264 -6.651 -17.092 1.00 91.81 113 GLN A C 1
ATOM 858 O O . GLN A 1 113 ? 13.976 -6.623 -18.099 1.00 91.81 113 GLN A O 1
ATOM 863 N N . LEU A 1 114 ? 13.488 -5.840 -16.053 1.00 89.06 114 LEU A N 1
ATOM 864 C CA . LEU A 1 114 ? 14.596 -4.890 -16.021 1.00 89.06 114 LEU A CA 1
ATOM 865 C C . LEU A 1 114 ? 15.956 -5.597 -16.087 1.00 89.06 114 LEU A C 1
ATOM 867 O O . LEU A 1 114 ? 16.852 -5.099 -16.772 1.00 89.06 114 LEU A O 1
ATOM 871 N N . ALA A 1 115 ? 16.126 -6.735 -15.411 1.00 85.25 115 ALA A N 1
ATOM 872 C CA . ALA A 1 115 ? 17.355 -7.521 -15.466 1.00 85.25 115 ALA A CA 1
ATOM 873 C C . ALA A 1 115 ? 17.634 -8.009 -16.897 1.00 85.25 115 ALA A C 1
ATOM 875 O O . ALA A 1 115 ? 18.728 -7.772 -17.411 1.00 85.25 115 ALA A O 1
ATOM 876 N N . SER A 1 116 ? 16.627 -8.581 -17.570 1.00 87.56 116 SER A N 1
ATOM 877 C CA . SER A 1 116 ? 16.733 -9.019 -18.970 1.00 87.56 116 SER A CA 1
ATOM 878 C C . SER A 1 116 ? 17.121 -7.871 -19.909 1.00 87.56 116 SER A C 1
ATOM 880 O O . SER A 1 116 ? 18.091 -7.972 -20.662 1.00 87.56 116 SER A O 1
ATOM 882 N N . LEU A 1 117 ? 16.410 -6.741 -19.826 1.00 82.69 117 LEU A N 1
ATOM 883 C CA . LEU A 1 117 ? 16.661 -5.571 -20.674 1.00 82.69 117 LEU A CA 1
ATOM 884 C C . LEU A 1 117 ? 18.018 -4.920 -20.380 1.00 82.69 117 LEU A C 1
ATOM 886 O O . LEU A 1 117 ? 18.702 -4.444 -21.286 1.00 82.69 117 LEU A O 1
ATOM 890 N N . SER A 1 118 ? 18.443 -4.912 -19.116 1.00 75.62 118 SER A N 1
ATOM 891 C CA . SER A 1 118 ? 19.746 -4.372 -18.721 1.00 75.62 118 SER A CA 1
ATOM 892 C C . SER A 1 118 ? 20.895 -5.219 -19.252 1.00 75.62 118 SER A C 1
ATOM 894 O O . SER A 1 118 ? 21.894 -4.650 -19.683 1.00 75.62 118 SER A O 1
ATOM 896 N N . THR A 1 119 ? 20.771 -6.550 -19.283 1.00 75.94 119 THR A N 1
ATOM 897 C CA . THR A 1 119 ? 21.771 -7.424 -19.916 1.00 75.94 119 THR A CA 1
ATOM 898 C C . THR A 1 119 ? 21.906 -7.129 -21.411 1.00 75.94 119 THR A C 1
ATOM 900 O O . THR A 1 119 ? 23.024 -6.962 -21.903 1.00 75.94 119 THR A O 1
ATOM 903 N N . GLU A 1 120 ? 20.785 -6.991 -22.122 1.00 69.94 120 GLU A N 1
ATOM 904 C CA . GLU A 1 120 ? 20.774 -6.660 -23.554 1.00 69.94 120 GLU A CA 1
ATOM 905 C C . GLU A 1 120 ? 21.346 -5.262 -23.837 1.00 69.94 120 GLU A C 1
ATOM 907 O O . GLU A 1 120 ? 22.108 -5.069 -24.788 1.00 69.94 120 GLU A O 1
ATOM 912 N N . ALA A 1 121 ? 21.042 -4.288 -22.980 1.00 67.88 121 ALA A N 1
ATOM 913 C CA . ALA A 1 121 ? 21.533 -2.924 -23.111 1.00 67.88 121 ALA A CA 1
ATOM 914 C C . ALA A 1 121 ? 23.026 -2.785 -22.749 1.00 67.88 121 ALA A C 1
ATOM 916 O O . ALA A 1 121 ? 23.769 -2.107 -23.462 1.00 67.88 121 ALA A O 1
ATOM 917 N N . LEU A 1 122 ? 23.499 -3.434 -21.675 1.00 66.38 122 LEU A N 1
ATOM 918 C CA . LEU A 1 122 ? 24.895 -3.366 -21.207 1.00 66.38 122 LEU A CA 1
ATOM 919 C C . LEU A 1 122 ? 25.891 -3.961 -22.202 1.00 66.38 122 LEU A C 1
ATOM 921 O O . LEU A 1 122 ? 27.027 -3.479 -22.281 1.00 66.38 122 LEU A O 1
ATOM 925 N N . ALA A 1 123 ? 25.468 -4.955 -22.989 1.00 60.97 123 ALA A N 1
ATOM 926 C CA . ALA A 1 123 ? 26.282 -5.531 -24.055 1.00 60.97 123 ALA A CA 1
ATOM 927 C C . ALA A 1 123 ? 26.819 -4.453 -25.027 1.00 60.97 123 ALA A C 1
ATOM 929 O O . ALA A 1 123 ? 27.921 -4.602 -25.563 1.00 60.97 123 ALA A O 1
ATOM 930 N N . PHE A 1 124 ? 26.118 -3.317 -25.175 1.00 56.44 124 PHE A N 1
ATOM 931 C CA . PHE A 1 124 ? 26.479 -2.257 -26.125 1.00 56.44 124 PHE A CA 1
ATOM 932 C C . PHE A 1 124 ? 26.598 -0.844 -25.526 1.00 56.44 124 PHE A C 1
ATOM 934 O O . PHE A 1 124 ? 27.357 -0.041 -26.067 1.00 56.44 124 PHE A O 1
ATOM 941 N N . SER A 1 125 ? 25.951 -0.535 -24.396 1.00 58.06 125 SER A N 1
ATOM 942 C CA . SER A 1 125 ? 25.982 0.811 -23.797 1.00 58.06 125 SER A CA 1
ATOM 943 C C . SER A 1 125 ? 27.137 1.018 -22.808 1.00 58.06 125 SER A C 1
ATOM 945 O O . SER A 1 125 ? 27.598 2.141 -22.625 1.00 58.06 125 SER A O 1
ATOM 947 N N . GLY A 1 126 ? 27.661 -0.046 -22.185 1.00 54.69 126 GLY A N 1
ATOM 948 C CA . GLY A 1 126 ? 28.835 0.023 -21.305 1.00 54.69 126 GLY A CA 1
ATOM 949 C C . GLY A 1 126 ? 28.693 0.839 -20.013 1.00 54.69 126 GLY A C 1
ATOM 950 O O . GLY A 1 126 ? 29.705 1.047 -19.347 1.00 54.69 126 GLY A O 1
ATOM 951 N N . GLY A 1 127 ? 27.489 1.301 -19.660 1.00 62.09 127 GLY A N 1
ATOM 952 C CA . GLY A 1 127 ? 27.211 2.092 -18.456 1.00 62.09 127 GLY A CA 1
ATOM 953 C C . GLY A 1 127 ? 25.818 1.814 -17.885 1.00 62.09 127 GLY A C 1
ATOM 954 O O . GLY A 1 127 ? 25.013 1.132 -18.520 1.00 62.09 127 GLY A O 1
ATOM 955 N N . ASN A 1 128 ? 25.528 2.329 -16.682 1.00 67.19 128 ASN A N 1
ATOM 956 C CA . ASN A 1 128 ? 24.228 2.134 -16.037 1.00 67.19 128 ASN A CA 1
ATOM 957 C C . ASN A 1 128 ? 23.112 2.824 -16.840 1.00 67.19 128 ASN A C 1
ATOM 959 O O . ASN A 1 128 ? 22.996 4.048 -16.878 1.00 67.19 128 ASN A O 1
ATOM 963 N N . VAL A 1 129 ? 22.270 2.017 -17.473 1.00 65.31 129 VAL A N 1
ATOM 964 C CA . VAL A 1 129 ? 21.209 2.440 -18.396 1.00 65.31 129 VAL A CA 1
ATOM 965 C C . VAL A 1 129 ? 20.147 3.314 -17.721 1.00 65.31 129 VAL A C 1
ATOM 967 O O . VAL A 1 129 ? 19.518 4.142 -18.378 1.00 65.31 129 VAL A O 1
ATOM 970 N N . LEU A 1 130 ? 19.967 3.164 -16.408 1.00 66.69 130 LEU A N 1
ATOM 971 C CA . LEU A 1 130 ? 18.994 3.935 -15.633 1.00 66.69 130 LEU A CA 1
ATOM 972 C C . LEU A 1 130 ? 19.431 5.390 -15.405 1.00 66.69 130 LEU A C 1
ATOM 974 O O . LEU A 1 130 ? 18.583 6.267 -15.241 1.00 66.69 130 LEU A O 1
ATOM 978 N N . GLU A 1 131 ? 20.738 5.653 -15.425 1.00 67.56 131 GLU A N 1
ATOM 979 C CA . GLU A 1 131 ? 21.326 6.969 -15.144 1.00 67.56 131 GLU A CA 1
ATOM 980 C C . GLU A 1 131 ? 21.573 7.787 -16.414 1.00 67.56 131 GLU A C 1
ATOM 982 O O . GLU A 1 131 ? 21.600 9.018 -16.380 1.00 67.56 131 GLU A O 1
ATOM 987 N N . LEU A 1 132 ? 21.734 7.110 -17.551 1.00 61.84 132 LEU A N 1
ATOM 988 C CA . LEU A 1 132 ? 21.984 7.762 -18.825 1.00 61.84 132 LEU A CA 1
ATOM 989 C C . LEU A 1 132 ? 20.678 8.298 -19.419 1.00 61.84 132 LEU A C 1
ATOM 991 O O . LEU A 1 132 ? 19.668 7.602 -19.552 1.00 61.84 132 LEU A O 1
ATOM 995 N N . ASN A 1 133 ? 20.700 9.558 -19.840 1.00 61.22 133 ASN A N 1
ATOM 996 C CA . ASN A 1 133 ? 19.640 10.098 -20.675 1.00 61.22 133 ASN A CA 1
ATOM 997 C C . ASN A 1 133 ? 19.709 9.483 -22.086 1.00 61.22 133 ASN A C 1
ATOM 999 O O . ASN A 1 133 ? 20.692 8.865 -22.496 1.00 61.22 133 ASN A O 1
ATOM 1003 N N . ALA A 1 134 ? 18.650 9.660 -22.866 1.00 62.66 134 ALA A N 1
ATOM 1004 C CA . ALA A 1 134 ? 18.536 8.987 -24.150 1.00 62.66 134 ALA A CA 1
ATOM 1005 C C . ALA A 1 134 ? 19.621 9.376 -25.181 1.00 62.66 134 ALA A C 1
ATOM 1007 O O . ALA A 1 134 ? 20.021 8.540 -25.997 1.00 62.66 134 ALA A O 1
ATOM 1008 N N . SER A 1 135 ? 20.133 10.613 -25.142 1.00 61.94 135 SER A N 1
ATOM 1009 C CA . SER A 1 135 ? 21.237 11.036 -26.014 1.00 61.94 135 SER A CA 1
ATOM 1010 C C . SER A 1 135 ? 22.575 10.447 -25.562 1.00 61.94 135 SER A C 1
ATOM 1012 O O . SER A 1 135 ? 23.379 10.066 -26.411 1.00 61.94 135 SER A O 1
ATOM 1014 N N . GLN A 1 136 ? 22.784 10.279 -24.254 1.00 66.50 136 GLN A N 1
ATOM 1015 C CA . GLN A 1 136 ? 23.931 9.574 -23.682 1.00 66.50 136 GLN A CA 1
ATOM 1016 C C . GLN A 1 136 ? 23.901 8.076 -24.007 1.00 66.50 136 GLN A C 1
ATOM 1018 O O . GLN A 1 136 ? 24.931 7.536 -24.396 1.00 66.50 136 GLN A O 1
ATOM 1023 N N . ILE A 1 137 ? 22.736 7.421 -23.942 1.00 63.91 137 ILE A N 1
ATOM 1024 C CA . ILE A 1 137 ? 22.564 6.017 -24.358 1.00 63.91 137 ILE A CA 1
ATOM 1025 C C . ILE A 1 137 ? 22.935 5.850 -25.837 1.00 63.91 137 ILE A C 1
ATOM 1027 O O . ILE A 1 137 ? 23.707 4.957 -26.188 1.00 63.91 137 ILE A O 1
ATOM 1031 N N . LYS A 1 138 ? 22.453 6.744 -26.716 1.00 63.31 138 LYS A N 1
ATOM 1032 C CA . LYS A 1 138 ? 22.837 6.728 -28.136 1.00 63.31 138 LYS A CA 1
ATOM 1033 C C . LYS A 1 138 ? 24.334 6.970 -28.304 1.00 63.31 138 LYS A C 1
ATOM 1035 O O . LYS A 1 138 ? 24.973 6.241 -29.050 1.00 63.31 138 LYS A O 1
ATOM 1040 N N . ALA A 1 139 ? 24.898 7.983 -27.647 1.00 62.97 139 ALA A N 1
ATOM 1041 C CA . ALA A 1 139 ? 26.319 8.309 -27.755 1.00 62.97 139 ALA A CA 1
ATOM 1042 C C . ALA A 1 139 ? 27.200 7.137 -27.304 1.00 62.97 139 ALA A C 1
ATOM 1044 O O . ALA A 1 139 ? 28.176 6.814 -27.981 1.00 62.97 139 ALA A O 1
ATOM 1045 N N . ALA A 1 140 ? 26.815 6.461 -26.222 1.00 63.88 140 ALA A N 1
ATOM 1046 C CA . ALA A 1 140 ? 27.481 5.271 -25.723 1.00 63.88 140 ALA A CA 1
ATOM 1047 C C . ALA A 1 140 ? 27.403 4.113 -26.733 1.00 63.88 140 ALA A C 1
ATOM 1049 O O . ALA A 1 140 ? 28.448 3.598 -27.133 1.00 63.88 140 ALA A O 1
ATOM 1050 N N . ASN A 1 141 ? 26.211 3.802 -27.258 1.00 64.38 141 ASN A N 1
ATOM 1051 C CA . ASN A 1 141 ? 26.033 2.779 -28.299 1.00 64.38 141 ASN A CA 1
ATOM 1052 C C . ASN A 1 141 ? 26.813 3.118 -29.582 1.00 64.38 141 ASN A C 1
ATOM 1054 O O . ASN A 1 141 ? 27.521 2.278 -30.133 1.00 64.38 141 ASN A O 1
ATOM 1058 N N . MET A 1 142 ? 26.751 4.373 -30.035 1.00 63.44 142 MET A N 1
ATOM 1059 C CA . MET A 1 142 ? 27.469 4.849 -31.217 1.00 63.44 142 MET A CA 1
ATOM 1060 C C . MET A 1 142 ? 28.976 4.791 -31.015 1.00 63.44 142 MET A C 1
ATOM 1062 O O . MET A 1 142 ? 29.678 4.460 -31.961 1.00 63.44 142 MET A O 1
ATOM 1066 N N . SER A 1 143 ? 29.493 5.093 -29.816 1.00 62.84 143 SER A N 1
ATOM 1067 C CA . SER A 1 143 ? 30.933 5.093 -29.518 1.00 62.84 143 SER A CA 1
ATOM 1068 C C . SER A 1 143 ? 31.595 3.740 -29.791 1.00 62.84 143 SER A C 1
ATOM 1070 O O . SER A 1 143 ? 32.763 3.713 -30.181 1.00 62.84 143 SER A O 1
ATOM 1072 N N . ARG A 1 144 ? 30.830 2.648 -29.686 1.00 62.78 144 ARG A N 1
ATOM 1073 C CA . ARG A 1 144 ? 31.295 1.278 -29.907 1.00 62.78 144 ARG A CA 1
ATOM 1074 C C . ARG A 1 144 ? 31.251 0.820 -31.361 1.00 62.78 144 ARG A C 1
ATOM 1076 O O . ARG A 1 144 ? 31.904 -0.167 -31.677 1.00 62.78 144 ARG A O 1
ATOM 1083 N N . ILE A 1 145 ? 30.587 1.563 -32.254 1.00 62.16 145 ILE A N 1
ATOM 1084 C CA . ILE A 1 145 ? 30.649 1.293 -33.696 1.00 62.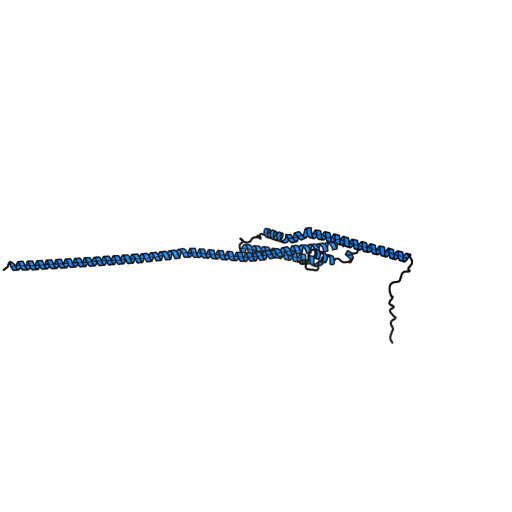16 145 ILE A CA 1
ATOM 1085 C C . ILE A 1 145 ? 32.098 1.502 -34.165 1.00 62.16 145 ILE A C 1
ATOM 1087 O O . ILE A 1 145 ? 32.608 2.629 -34.031 1.00 62.16 145 ILE A O 1
ATOM 1091 N N . PRO A 1 146 ? 32.757 0.470 -34.730 1.00 60.41 146 PRO A N 1
ATOM 1092 C CA . PRO A 1 146 ? 34.127 0.555 -35.213 1.00 60.41 146 PRO A CA 1
ATOM 1093 C C . PRO A 1 146 ? 34.360 1.755 -36.138 1.00 60.41 146 PRO A C 1
ATOM 1095 O O . PRO A 1 146 ? 33.608 2.002 -37.080 1.00 60.41 146 PRO A O 1
ATOM 1098 N N . LYS A 1 147 ? 35.440 2.509 -35.885 1.00 57.47 147 LYS A N 1
ATOM 1099 C CA . LYS A 1 147 ? 35.759 3.754 -36.613 1.00 57.47 147 LYS A CA 1
ATOM 1100 C C . LYS A 1 147 ? 35.866 3.564 -38.131 1.00 57.47 147 LYS A C 1
ATOM 1102 O O . LYS A 1 147 ? 35.490 4.462 -38.874 1.00 57.47 147 LYS A O 1
ATOM 1107 N N . HIS A 1 148 ? 36.342 2.406 -38.590 1.00 51.31 148 HIS A N 1
ATOM 1108 C CA . HIS A 1 148 ? 36.503 2.118 -40.017 1.00 51.31 148 HIS A CA 1
ATOM 1109 C C . HIS A 1 148 ? 35.156 1.994 -40.752 1.00 51.31 148 HIS A C 1
ATOM 1111 O O . HIS A 1 148 ? 35.059 2.410 -41.903 1.00 51.31 148 HIS A O 1
ATOM 1117 N N . TRP A 1 149 ? 34.095 1.543 -40.073 1.00 53.81 149 TRP A N 1
ATOM 1118 C CA . TRP A 1 149 ? 32.733 1.523 -40.624 1.00 53.81 149 TRP A CA 1
ATOM 1119 C C . TRP A 1 149 ? 32.061 2.894 -40.638 1.00 53.81 149 TRP A C 1
ATOM 1121 O O . TRP A 1 149 ? 31.133 3.102 -41.405 1.00 53.81 149 TRP A O 1
ATOM 1131 N N . ARG A 1 150 ? 32.533 3.855 -39.834 1.00 54.78 150 ARG A N 1
ATOM 1132 C CA . ARG A 1 150 ? 32.035 5.239 -39.906 1.00 54.78 150 ARG A CA 1
ATOM 1133 C C . ARG A 1 150 ? 32.613 6.022 -41.079 1.00 54.78 150 ARG A C 1
ATOM 1135 O O . ARG A 1 150 ? 32.038 7.036 -41.443 1.00 54.78 150 ARG A O 1
ATOM 1142 N N . ALA A 1 151 ? 33.754 5.588 -41.613 1.00 46.75 151 ALA A N 1
ATOM 1143 C CA . ALA A 1 151 ? 34.561 6.395 -42.521 1.00 46.75 151 ALA A CA 1
ATOM 1144 C C . ALA A 1 151 ? 34.650 5.858 -43.961 1.00 46.75 151 ALA A C 1
ATOM 1146 O O . ALA A 1 151 ? 34.961 6.644 -44.850 1.00 46.75 151 ALA A O 1
ATOM 1147 N N . TRP A 1 152 ? 34.384 4.566 -44.219 1.00 36.78 152 TRP A N 1
ATOM 1148 C CA . TRP A 1 152 ? 34.728 3.959 -45.521 1.00 36.78 152 TRP A CA 1
ATOM 1149 C C . TRP A 1 152 ? 33.702 2.973 -46.113 1.00 36.78 152 TRP A C 1
ATOM 1151 O O . TRP A 1 152 ? 33.980 2.368 -47.145 1.00 36.78 152 TRP A O 1
ATOM 1161 N N . GLY A 1 153 ? 32.510 2.806 -45.528 1.00 49.00 153 GLY A N 1
ATOM 1162 C CA . GLY A 1 153 ? 31.474 1.942 -46.112 1.00 49.00 153 GLY A CA 1
ATOM 1163 C C . GLY A 1 153 ? 30.133 1.986 -45.373 1.00 49.00 153 GLY A C 1
ATOM 1164 O O . GLY A 1 153 ? 30.080 2.477 -44.246 1.00 49.00 153 GLY A O 1
ATOM 1165 N N . PRO A 1 154 ? 29.039 1.493 -45.986 1.00 52.59 154 PRO A N 1
ATOM 1166 C CA . PRO A 1 154 ? 27.750 1.396 -45.315 1.00 52.59 154 PRO A CA 1
ATOM 1167 C C . PRO A 1 154 ? 27.847 0.423 -44.137 1.00 52.59 154 PRO A C 1
ATOM 1169 O O . PRO A 1 154 ? 28.379 -0.680 -44.259 1.00 52.59 154 PRO A O 1
ATOM 1172 N N . PHE A 1 155 ? 27.322 0.839 -42.987 1.00 55.31 155 PHE A N 1
ATOM 1173 C CA . PHE A 1 155 ? 27.275 0.010 -41.790 1.00 55.31 155 PHE A CA 1
ATOM 1174 C C . PHE A 1 155 ? 26.454 -1.270 -42.075 1.00 55.31 155 PHE A C 1
ATOM 1176 O O . PHE A 1 155 ? 25.332 -1.138 -42.571 1.00 55.31 155 PHE A O 1
ATOM 1183 N N . PRO A 1 156 ? 26.960 -2.494 -41.823 1.00 61.09 156 PRO A N 1
ATOM 1184 C CA . PRO A 1 156 ? 26.276 -3.722 -42.239 1.00 61.09 156 PRO A CA 1
ATOM 1185 C C . PRO A 1 156 ? 24.890 -3.859 -41.603 1.00 61.09 156 PRO A C 1
ATOM 1187 O O . PRO A 1 156 ? 24.735 -3.646 -40.403 1.00 61.09 156 PRO A O 1
ATOM 1190 N N . ALA A 1 157 ? 23.882 -4.270 -42.377 1.00 59.06 157 ALA A N 1
ATOM 1191 C CA . ALA A 1 157 ? 22.510 -4.422 -41.877 1.00 59.06 157 ALA A CA 1
ATOM 1192 C C . ALA A 1 157 ? 22.396 -5.428 -40.710 1.00 59.06 157 ALA A C 1
ATOM 1194 O O . ALA A 1 157 ? 21.597 -5.233 -39.795 1.00 59.06 157 ALA A O 1
ATOM 1195 N N . SER A 1 158 ? 23.230 -6.475 -40.709 1.00 62.81 158 SER A N 1
ATOM 1196 C CA . SER A 1 158 ? 23.322 -7.453 -39.616 1.00 62.81 158 SER A CA 1
ATOM 1197 C C . SER A 1 158 ? 23.803 -6.833 -38.303 1.00 62.81 158 SER A C 1
ATOM 1199 O O . SER A 1 158 ? 23.332 -7.217 -37.239 1.00 62.81 158 SER A O 1
ATOM 1201 N N . GLU A 1 159 ? 24.702 -5.852 -38.380 1.00 61.12 159 GLU A N 1
ATOM 1202 C CA . GLU A 1 159 ? 25.214 -5.121 -37.224 1.00 61.12 159 GLU A CA 1
ATOM 1203 C C . GLU A 1 159 ? 24.213 -4.040 -36.795 1.00 61.12 159 GLU A C 1
ATOM 1205 O O . GLU A 1 159 ? 23.910 -3.928 -35.613 1.00 61.12 159 GLU A O 1
ATOM 1210 N N . GLN A 1 160 ? 23.592 -3.317 -37.738 1.00 61.88 160 GLN A N 1
ATOM 1211 C CA . GLN A 1 160 ? 22.541 -2.320 -37.462 1.00 61.88 160 GLN A CA 1
ATOM 1212 C C . GLN A 1 160 ? 21.436 -2.845 -36.541 1.00 61.88 160 GLN A C 1
ATOM 1214 O O . GLN A 1 160 ? 21.072 -2.172 -35.574 1.00 61.88 160 GLN A O 1
ATOM 1219 N N . GLY A 1 161 ? 20.951 -4.063 -36.798 1.00 63.16 161 GLY A N 1
ATOM 1220 C CA . GLY A 1 161 ? 19.903 -4.681 -35.986 1.00 63.16 161 GLY A CA 1
ATOM 1221 C C . GLY A 1 161 ? 20.313 -4.914 -34.529 1.00 63.16 161 GLY A C 1
ATOM 1222 O O . GLY A 1 161 ? 19.477 -4.815 -33.635 1.00 63.16 161 GLY A O 1
ATOM 1223 N N . ILE A 1 162 ? 21.592 -5.176 -34.263 1.00 63.16 162 ILE A N 1
ATOM 1224 C CA . ILE A 1 162 ? 22.101 -5.423 -32.909 1.00 63.16 162 ILE A CA 1
ATOM 1225 C C . ILE A 1 162 ? 22.162 -4.113 -32.108 1.00 63.16 162 ILE A C 1
ATOM 1227 O O . ILE A 1 162 ? 21.686 -4.057 -30.974 1.00 63.16 162 ILE A O 1
ATOM 1231 N N . TYR A 1 163 ? 22.668 -3.031 -32.709 1.00 63.44 163 TYR A N 1
ATOM 1232 C CA . TYR A 1 163 ? 22.716 -1.718 -32.049 1.00 63.44 163 TYR A CA 1
ATOM 1233 C C . TYR A 1 163 ? 21.323 -1.126 -31.839 1.00 63.44 163 TYR A C 1
ATOM 1235 O O . TYR A 1 163 ? 21.081 -0.487 -30.814 1.00 63.44 163 TYR A O 1
ATOM 1243 N N . GLN A 1 164 ? 20.407 -1.346 -32.786 1.00 68.75 164 GLN A N 1
ATOM 1244 C CA . GLN A 1 164 ? 19.020 -0.926 -32.637 1.00 68.75 164 GLN A CA 1
ATOM 1245 C C . GLN A 1 164 ? 18.345 -1.654 -31.469 1.00 68.75 164 GLN A C 1
ATOM 1247 O O . GLN A 1 164 ? 17.761 -0.991 -30.614 1.00 68.75 164 GLN A O 1
ATOM 1252 N N . LYS A 1 165 ? 18.505 -2.980 -31.364 1.00 70.12 165 LYS A N 1
ATOM 1253 C CA . LYS A 1 165 ? 17.982 -3.762 -30.233 1.00 70.12 165 LYS A CA 1
ATOM 1254 C C . LYS A 1 165 ? 18.529 -3.283 -28.893 1.00 70.12 165 LYS A C 1
ATOM 1256 O O . LYS A 1 165 ? 17.758 -3.051 -27.972 1.00 70.12 165 LYS A O 1
ATOM 1261 N N . ALA A 1 166 ? 19.839 -3.065 -28.787 1.00 67.94 166 ALA A N 1
ATOM 1262 C CA . ALA A 1 166 ? 20.433 -2.592 -27.539 1.00 67.94 166 ALA A CA 1
ATOM 1263 C C . ALA A 1 166 ? 19.984 -1.170 -27.165 1.00 67.94 166 ALA A C 1
ATOM 1265 O O . ALA A 1 166 ? 19.846 -0.837 -25.989 1.00 67.94 166 ALA A O 1
ATOM 1266 N N . TYR A 1 167 ? 19.748 -0.317 -28.163 1.00 71.44 167 TYR A N 1
ATOM 1267 C CA . TYR A 1 167 ? 19.192 1.016 -27.961 1.00 71.44 167 TYR A CA 1
ATOM 1268 C C . TYR A 1 167 ? 17.733 0.973 -27.486 1.00 71.44 167 TYR A C 1
ATOM 1270 O O . TYR A 1 167 ? 17.378 1.679 -26.544 1.00 71.44 167 TYR A O 1
ATOM 1278 N N . GLU A 1 168 ? 16.902 0.124 -28.090 1.00 74.88 168 GLU A N 1
ATOM 1279 C CA . GLU A 1 168 ? 15.511 -0.093 -27.681 1.00 74.88 168 GLU A CA 1
ATOM 1280 C C . GLU A 1 168 ? 15.429 -0.696 -26.274 1.00 74.88 168 GLU A C 1
ATOM 1282 O O . GLU A 1 168 ? 14.708 -0.159 -25.433 1.00 74.88 168 GLU A O 1
ATOM 1287 N N . ALA A 1 169 ? 16.234 -1.722 -25.979 1.00 76.56 169 ALA A N 1
ATOM 1288 C CA . ALA A 1 169 ? 16.335 -2.320 -24.649 1.00 76.56 169 ALA A CA 1
ATOM 1289 C C . ALA A 1 169 ? 16.719 -1.275 -23.596 1.00 76.56 169 ALA A C 1
ATOM 1291 O O . ALA A 1 169 ? 16.111 -1.202 -22.531 1.00 76.56 169 ALA A O 1
ATOM 1292 N N . ALA A 1 170 ? 17.662 -0.386 -23.922 1.00 74.62 170 ALA A N 1
ATOM 1293 C CA . ALA A 1 170 ? 18.082 0.667 -23.012 1.00 74.62 170 ALA A CA 1
ATOM 1294 C C . ALA A 1 170 ? 16.967 1.684 -22.701 1.00 74.62 170 ALA A C 1
ATOM 1296 O O . ALA A 1 170 ? 16.833 2.143 -21.567 1.00 74.62 170 ALA A O 1
ATOM 1297 N N . LEU A 1 171 ? 16.143 2.034 -23.691 1.00 76.62 171 LEU A N 1
ATOM 1298 C CA . LEU A 1 171 ? 14.996 2.917 -23.478 1.00 76.62 171 LEU A CA 1
ATOM 1299 C C . LEU A 1 171 ? 13.875 2.220 -22.700 1.00 76.62 171 LEU A C 1
ATOM 1301 O O . LEU A 1 171 ? 13.301 2.822 -21.790 1.00 76.62 171 LEU A O 1
ATOM 1305 N N . GLN A 1 172 ? 13.601 0.952 -23.009 1.00 81.94 172 GLN A N 1
ATOM 1306 C CA . GLN A 1 172 ? 12.629 0.141 -22.280 1.00 81.94 172 GLN A CA 1
ATOM 1307 C C . GLN A 1 172 ? 13.037 -0.047 -20.816 1.00 81.94 172 GLN A C 1
ATOM 1309 O O . GLN A 1 172 ? 12.187 0.115 -19.947 1.00 81.94 172 GLN A O 1
ATOM 1314 N N . SER A 1 173 ? 14.323 -0.250 -20.508 1.00 82.50 173 SER A N 1
ATOM 1315 C CA . SER A 1 173 ? 14.823 -0.300 -19.125 1.00 82.50 173 SER A CA 1
ATOM 1316 C C . SER A 1 173 ? 14.502 0.959 -18.319 1.00 82.50 173 SER A C 1
ATOM 1318 O O . SER A 1 173 ? 14.341 0.882 -17.104 1.00 82.50 173 SER A O 1
ATOM 1320 N N . ARG A 1 174 ? 14.378 2.133 -18.953 1.00 80.88 174 ARG A N 1
ATOM 1321 C CA . ARG A 1 174 ? 14.001 3.372 -18.247 1.00 80.88 174 ARG A CA 1
ATOM 1322 C C . ARG A 1 174 ? 12.509 3.423 -17.924 1.00 80.88 174 ARG A C 1
ATOM 1324 O O . ARG A 1 174 ? 12.148 3.838 -16.827 1.00 80.88 174 ARG A O 1
ATOM 1331 N N . VAL A 1 175 ? 11.657 2.975 -18.847 1.00 85.31 175 VAL A N 1
ATOM 1332 C CA . VAL A 1 175 ? 10.207 2.811 -18.613 1.00 85.31 175 VAL A CA 1
ATOM 1333 C C . VAL A 1 175 ? 9.978 1.765 -17.511 1.00 85.31 175 VAL A C 1
ATOM 1335 O O . VAL A 1 175 ? 9.326 2.048 -16.507 1.00 85.31 175 VAL A O 1
ATOM 1338 N N . VAL A 1 176 ? 10.647 0.621 -17.672 1.00 89.38 176 VAL A N 1
ATOM 1339 C CA . VAL A 1 176 ? 11.221 -0.281 -16.660 1.00 89.38 176 VAL A CA 1
ATOM 1340 C C . VAL A 1 176 ? 11.309 0.279 -15.234 1.00 89.38 176 VAL A C 1
ATOM 1342 O O . VAL A 1 176 ? 10.456 0.111 -14.363 1.00 89.38 176 VAL A O 1
ATOM 1345 N N . GLY A 1 177 ? 12.389 1.031 -15.023 1.00 88.56 177 GLY A N 1
ATOM 1346 C CA . GLY A 1 177 ? 12.736 1.640 -13.746 1.00 88.56 177 GLY A CA 1
ATOM 1347 C C . GLY A 1 177 ? 11.687 2.615 -13.216 1.00 88.56 177 GLY A C 1
ATOM 1348 O O . GLY A 1 177 ? 11.465 2.651 -12.007 1.00 88.56 177 GLY A O 1
ATOM 1349 N N . GLN A 1 178 ? 11.000 3.368 -14.081 1.00 88.31 178 GLN A N 1
ATOM 1350 C CA . GLN A 1 178 ? 9.922 4.255 -13.636 1.00 88.31 178 GLN A CA 1
ATOM 1351 C C . GLN A 1 178 ? 8.715 3.465 -13.106 1.00 88.31 178 GLN A C 1
ATOM 1353 O O . GLN A 1 178 ? 8.153 3.836 -12.077 1.00 88.31 178 GLN A O 1
ATOM 1358 N N . THR A 1 179 ? 8.370 2.352 -13.757 1.00 91.94 179 THR A N 1
ATOM 1359 C CA . THR A 1 179 ? 7.342 1.402 -13.298 1.00 91.94 179 THR A CA 1
ATOM 1360 C C . THR A 1 179 ? 7.709 0.855 -11.920 1.00 91.94 179 THR A C 1
ATOM 1362 O O . THR A 1 179 ? 6.918 0.962 -10.985 1.00 91.94 179 THR A O 1
ATOM 1365 N N . ILE A 1 180 ? 8.942 0.358 -11.751 1.00 94.44 180 ILE A N 1
ATOM 1366 C CA . ILE A 1 180 ? 9.441 -0.163 -10.465 1.00 94.44 180 ILE A CA 1
ATOM 1367 C C . ILE A 1 180 ? 9.360 0.901 -9.371 1.00 94.44 180 ILE A C 1
ATOM 1369 O O . ILE A 1 180 ? 8.861 0.619 -8.283 1.00 94.44 180 ILE A O 1
ATOM 1373 N N . LYS A 1 181 ? 9.801 2.131 -9.655 1.00 93.69 181 LYS A N 1
ATOM 1374 C CA . LYS A 1 181 ? 9.729 3.241 -8.699 1.00 93.69 181 LYS A CA 1
ATOM 1375 C C . LYS A 1 181 ? 8.288 3.493 -8.245 1.00 93.69 181 LYS A C 1
ATOM 1377 O O . LYS A 1 181 ? 8.029 3.574 -7.048 1.00 93.69 181 LYS A O 1
ATOM 1382 N N . THR A 1 182 ? 7.344 3.569 -9.181 1.00 94.62 182 THR A N 1
ATOM 1383 C CA . THR A 1 182 ? 5.925 3.766 -8.859 1.00 94.62 182 THR A CA 1
ATOM 1384 C C . THR A 1 182 ? 5.343 2.592 -8.067 1.00 94.62 182 THR A C 1
ATOM 1386 O O . THR A 1 182 ? 4.591 2.809 -7.117 1.00 94.62 182 THR A O 1
ATOM 1389 N N . LEU A 1 183 ? 5.714 1.352 -8.395 1.00 96.62 183 LEU A N 1
ATOM 1390 C CA . LEU A 1 183 ? 5.307 0.173 -7.630 1.00 96.62 183 LEU A CA 1
ATOM 1391 C C . LEU A 1 183 ? 5.863 0.195 -6.192 1.00 96.62 183 LEU A C 1
ATOM 1393 O O . LEU A 1 183 ? 5.125 -0.106 -5.256 1.00 96.62 183 LEU A O 1
ATOM 1397 N N . GLN A 1 184 ? 7.120 0.606 -5.992 1.00 97.12 184 GLN A N 1
ATOM 1398 C CA . GLN A 1 184 ? 7.733 0.765 -4.663 1.00 97.12 184 GLN A CA 1
ATOM 1399 C C . GLN A 1 184 ? 7.033 1.853 -3.836 1.00 97.12 184 GLN A C 1
ATOM 1401 O O . GLN A 1 184 ? 6.716 1.641 -2.665 1.00 97.12 184 GLN A O 1
ATOM 1406 N N . GLU A 1 185 ? 6.737 3.004 -4.446 1.00 96.12 185 GLU A N 1
ATOM 1407 C CA . GLU A 1 185 ? 5.961 4.075 -3.808 1.00 96.12 185 GLU A CA 1
ATOM 1408 C C . GLU A 1 185 ? 4.562 3.578 -3.413 1.00 96.12 185 GLU A C 1
ATOM 1410 O O . GLU A 1 185 ? 4.099 3.813 -2.293 1.00 96.12 185 GLU A O 1
ATOM 1415 N N . ARG A 1 186 ? 3.897 2.820 -4.296 1.00 95.75 186 ARG A N 1
ATOM 1416 C CA . ARG A 1 186 ? 2.592 2.221 -3.998 1.00 95.75 186 ARG A CA 1
ATOM 1417 C C . ARG A 1 186 ? 2.674 1.218 -2.849 1.00 95.75 186 ARG A C 1
ATOM 1419 O O . ARG A 1 186 ? 1.820 1.256 -1.967 1.00 95.75 186 ARG A O 1
ATOM 1426 N N . GLN A 1 187 ? 3.687 0.358 -2.834 1.00 96.62 187 GLN A N 1
ATOM 1427 C CA . GLN A 1 187 ? 3.923 -0.615 -1.769 1.00 96.62 187 GLN A CA 1
ATOM 1428 C C . GLN A 1 187 ? 4.117 0.077 -0.409 1.00 96.62 187 GLN A C 1
ATOM 1430 O O . GLN A 1 187 ? 3.502 -0.318 0.581 1.00 96.62 187 GLN A O 1
ATOM 1435 N N . ALA A 1 188 ? 4.918 1.146 -0.356 1.00 95.81 188 ALA A N 1
ATOM 1436 C CA . ALA A 1 188 ? 5.132 1.929 0.862 1.00 95.81 188 ALA A CA 1
ATOM 1437 C C . ALA A 1 188 ? 3.834 2.583 1.371 1.00 95.81 188 ALA A C 1
ATOM 1439 O O . ALA A 1 188 ? 3.536 2.544 2.571 1.00 95.81 188 ALA A O 1
ATOM 1440 N N . ASN A 1 189 ? 3.023 3.121 0.457 1.00 95.38 189 ASN A N 1
ATOM 1441 C CA . ASN A 1 189 ? 1.713 3.680 0.788 1.00 95.38 189 ASN A CA 1
ATOM 1442 C C . ASN A 1 189 ? 0.759 2.608 1.333 1.00 95.38 189 ASN A C 1
ATOM 1444 O O . ASN A 1 189 ? 0.121 2.826 2.362 1.00 95.38 189 ASN A O 1
ATOM 1448 N N . LEU A 1 190 ? 0.709 1.429 0.706 1.00 96.94 190 LEU A N 1
ATOM 1449 C CA . LEU A 1 190 ? -0.111 0.308 1.172 1.00 96.94 190 LEU A CA 1
ATOM 1450 C C . LEU A 1 190 ? 0.321 -0.193 2.554 1.00 96.94 190 LEU A C 1
ATOM 1452 O O . LEU A 1 190 ? -0.537 -0.434 3.396 1.00 96.94 190 LEU A O 1
ATOM 1456 N N . ASN A 1 191 ? 1.626 -0.282 2.829 1.00 95.81 191 ASN A N 1
ATOM 1457 C CA . ASN A 1 191 ? 2.132 -0.627 4.163 1.00 95.81 191 ASN A CA 1
ATOM 1458 C C . ASN A 1 191 ? 1.676 0.388 5.224 1.00 95.81 191 ASN A C 1
ATOM 1460 O O . ASN A 1 191 ? 1.265 0.006 6.318 1.00 95.81 191 ASN A O 1
ATOM 1464 N N . THR A 1 192 ? 1.678 1.679 4.884 1.00 95.56 192 THR A N 1
ATOM 1465 C CA . THR A 1 192 ? 1.159 2.730 5.773 1.00 95.56 192 THR A CA 1
ATOM 1466 C C . THR A 1 192 ? -0.348 2.577 5.998 1.00 95.56 192 THR A C 1
ATOM 1468 O O . THR A 1 192 ? -0.818 2.646 7.135 1.00 95.56 192 THR A O 1
ATOM 1471 N N . SER A 1 193 ? -1.121 2.322 4.938 1.00 94.94 193 SER A N 1
ATOM 1472 C CA . SER A 1 193 ? -2.563 2.067 5.044 1.00 94.94 193 SER A CA 1
ATOM 1473 C C . SER A 1 193 ? -2.887 0.793 5.825 1.00 94.94 193 SER A C 1
ATOM 1475 O O . SER A 1 193 ? -3.891 0.767 6.531 1.00 94.94 193 SER A O 1
ATOM 1477 N N . LEU A 1 194 ? -2.047 -0.242 5.745 1.00 96.50 194 LEU A N 1
ATOM 1478 C CA . LEU A 1 194 ? -2.219 -1.484 6.496 1.00 96.50 194 LEU A CA 1
ATOM 1479 C C . LEU A 1 194 ? -2.147 -1.228 8.002 1.00 96.50 194 LEU A C 1
ATOM 1481 O O . LEU A 1 194 ? -3.011 -1.686 8.747 1.00 96.50 194 LEU A O 1
ATOM 1485 N N . GLU A 1 195 ? -1.153 -0.464 8.452 1.00 93.12 195 GLU A N 1
ATOM 1486 C CA . GLU A 1 195 ? -1.033 -0.101 9.867 1.00 93.12 195 GLU A CA 1
ATOM 1487 C C . GLU A 1 195 ? -2.219 0.751 10.333 1.00 93.12 195 GLU A C 1
ATOM 1489 O O . GLU A 1 195 ? -2.785 0.505 11.399 1.00 93.12 195 GLU A O 1
ATOM 1494 N N . GLN A 1 196 ? -2.684 1.686 9.501 1.00 93.88 196 GLN A N 1
ATOM 1495 C CA . GLN A 1 196 ? -3.897 2.454 9.795 1.00 93.88 196 GLN A CA 1
ATOM 1496 C C . GLN A 1 196 ? -5.143 1.561 9.889 1.00 93.88 196 GLN A C 1
ATOM 1498 O O . GLN A 1 196 ? -5.945 1.727 10.809 1.00 93.88 196 GLN A O 1
ATOM 1503 N N . ALA A 1 197 ? -5.310 0.598 8.980 1.00 93.56 197 ALA A N 1
ATOM 1504 C CA . ALA A 1 197 ? -6.435 -0.331 8.995 1.00 93.56 197 ALA A CA 1
ATOM 1505 C C . ALA A 1 197 ? -6.434 -1.209 10.253 1.00 93.56 197 ALA A C 1
ATOM 1507 O O . ALA A 1 197 ? -7.456 -1.280 10.932 1.00 93.56 197 ALA A O 1
ATOM 1508 N N . LYS A 1 198 ? -5.277 -1.766 10.637 1.00 92.31 198 LYS A N 1
ATOM 1509 C CA . LYS A 1 198 ? -5.124 -2.524 11.891 1.00 92.31 198 LYS A CA 1
ATOM 1510 C C . LYS A 1 198 ? -5.510 -1.690 13.114 1.00 92.31 198 LYS A C 1
ATOM 1512 O O . LYS A 1 198 ? -6.218 -2.173 13.994 1.00 92.31 198 LYS A O 1
ATOM 1517 N N . VAL A 1 199 ? -5.077 -0.427 13.177 1.00 93.25 199 VAL A N 1
ATOM 1518 C CA . VAL A 1 199 ? -5.441 0.477 14.282 1.00 93.25 199 VAL A CA 1
ATOM 1519 C C . VAL A 1 199 ? -6.951 0.711 14.328 1.00 93.25 199 VAL A C 1
ATOM 1521 O O . VAL A 1 199 ? -7.537 0.636 15.409 1.00 93.25 199 VAL A O 1
ATOM 1524 N N . ARG A 1 200 ? -7.597 0.948 13.179 1.00 92.00 200 ARG A N 1
ATOM 1525 C CA . ARG A 1 200 ? -9.058 1.121 13.101 1.00 92.00 200 ARG A CA 1
ATOM 1526 C C . ARG A 1 200 ? -9.811 -0.129 13.552 1.00 92.00 200 ARG A C 1
ATOM 1528 O O . ARG A 1 200 ? -10.761 -0.012 14.321 1.00 92.00 200 ARG A O 1
ATOM 1535 N N . GLU A 1 201 ? -9.372 -1.311 13.130 1.00 92.19 201 GLU A N 1
ATOM 1536 C CA . GLU A 1 201 ? -9.972 -2.585 13.539 1.00 92.19 201 GLU A CA 1
ATOM 1537 C C . GLU A 1 201 ? -9.849 -2.798 15.055 1.00 92.19 201 GLU A C 1
ATOM 1539 O O . GLU A 1 201 ? -10.843 -3.077 15.725 1.00 92.19 201 GLU A O 1
ATOM 1544 N N . VAL A 1 202 ? -8.668 -2.562 15.636 1.00 92.56 202 VAL A N 1
ATOM 1545 C CA . VAL A 1 202 ? -8.466 -2.649 17.093 1.00 92.56 202 VAL A CA 1
ATOM 1546 C C . VAL A 1 202 ? -9.339 -1.641 17.843 1.00 92.56 202 VAL A C 1
ATOM 1548 O O . VAL A 1 202 ? -9.904 -1.972 18.887 1.00 92.56 202 VAL A O 1
ATOM 1551 N N . GLN A 1 203 ? -9.467 -0.411 17.341 1.00 91.88 203 GLN A N 1
ATOM 1552 C CA . GLN A 1 203 ? -10.342 0.600 17.939 1.00 91.88 203 GLN A CA 1
ATOM 1553 C C . GLN A 1 203 ? -11.814 0.184 17.881 1.00 91.88 203 GLN A C 1
ATOM 1555 O O . GLN A 1 203 ? -12.508 0.308 18.889 1.00 91.88 203 GLN A O 1
ATOM 1560 N N . SER A 1 204 ? -12.267 -0.359 16.750 1.00 91.56 204 SER A N 1
ATOM 1561 C CA . SER A 1 204 ? -13.628 -0.875 16.586 1.00 91.56 204 SER A CA 1
ATOM 1562 C C . SER A 1 204 ? -13.919 -2.014 17.566 1.00 91.56 204 SER A C 1
ATOM 1564 O O . SER A 1 204 ? -14.915 -1.964 18.286 1.00 91.56 204 SER A O 1
ATOM 1566 N N . VAL A 1 205 ? -13.004 -2.981 17.699 1.00 93.38 205 VAL A N 1
ATOM 1567 C CA . VAL A 1 205 ? -13.134 -4.078 18.670 1.00 93.38 205 VAL A CA 1
ATOM 1568 C C . VAL A 1 205 ? -13.169 -3.549 20.105 1.00 93.38 205 VAL A C 1
ATOM 1570 O O . VAL A 1 205 ? -14.019 -3.962 20.889 1.00 93.38 205 VAL A O 1
ATOM 1573 N N . ARG A 1 206 ? -12.299 -2.594 20.466 1.00 91.50 206 ARG A N 1
ATOM 1574 C CA . ARG A 1 206 ? -12.317 -1.970 21.803 1.00 91.50 206 ARG A CA 1
ATOM 1575 C C . ARG A 1 206 ? -13.640 -1.266 22.095 1.00 91.50 206 ARG A C 1
ATOM 1577 O O . ARG A 1 206 ? -14.153 -1.390 23.204 1.00 91.50 206 ARG A O 1
ATOM 1584 N N . GLN A 1 207 ? -14.183 -0.536 21.123 1.00 94.06 207 GLN A N 1
ATOM 1585 C CA . GLN A 1 207 ? -15.477 0.132 21.260 1.00 94.06 207 GLN A CA 1
ATOM 1586 C C . GLN A 1 207 ? -16.613 -0.882 21.415 1.00 94.06 207 GLN A C 1
ATOM 1588 O O . GLN A 1 207 ? -17.437 -0.714 22.312 1.00 94.06 207 GLN A O 1
ATOM 1593 N N . SER A 1 208 ? -16.609 -1.960 20.622 1.00 94.88 208 SER A N 1
ATOM 1594 C CA . SER A 1 208 ? -17.573 -3.060 20.754 1.00 94.88 208 SER A CA 1
ATOM 1595 C C . SER A 1 208 ? -17.510 -3.684 22.144 1.00 94.88 208 SER A C 1
ATOM 1597 O O . SER A 1 208 ? -18.519 -3.716 22.835 1.00 94.88 208 SER A O 1
ATOM 1599 N N . ILE A 1 209 ? -16.318 -4.068 22.615 1.00 93.25 209 ILE A N 1
ATOM 1600 C CA . ILE A 1 209 ? -16.137 -4.650 23.954 1.00 93.25 209 ILE A CA 1
ATOM 1601 C C . ILE A 1 209 ? -16.611 -3.680 25.041 1.00 93.25 209 ILE A C 1
ATOM 1603 O O . ILE A 1 209 ? -17.274 -4.095 25.985 1.00 93.25 209 ILE A O 1
ATOM 1607 N N . SER A 1 210 ? -16.297 -2.386 24.928 1.00 93.19 210 SER A N 1
ATOM 1608 C CA . SER A 1 210 ? -16.740 -1.381 25.902 1.00 93.19 210 SER A CA 1
ATOM 1609 C C . SER A 1 210 ? -18.262 -1.221 25.922 1.00 93.19 210 SER A C 1
ATOM 1611 O O . SER A 1 210 ? -18.844 -1.024 26.992 1.00 93.19 210 SER A O 1
ATOM 1613 N N . SER A 1 211 ? -18.899 -1.289 24.753 1.00 93.62 211 SER A N 1
ATOM 1614 C CA . SER A 1 211 ? -20.354 -1.266 24.600 1.00 93.62 211 SER A CA 1
ATOM 1615 C C . SER A 1 211 ? -20.987 -2.519 25.206 1.00 93.62 211 SER A C 1
ATOM 1617 O O . SER A 1 211 ? -21.878 -2.404 26.044 1.00 93.62 211 SER A O 1
ATOM 1619 N N . ASP A 1 212 ? -20.473 -3.702 24.870 1.00 92.62 212 ASP A N 1
ATOM 1620 C CA . ASP A 1 212 ? -20.958 -4.986 25.383 1.00 92.62 212 ASP A CA 1
ATOM 1621 C C . ASP A 1 212 ? -20.795 -5.076 26.906 1.00 92.62 212 ASP A C 1
ATOM 1623 O O . ASP A 1 212 ? -21.720 -5.465 27.618 1.00 92.62 212 ASP A O 1
ATOM 1627 N N . LEU A 1 213 ? -19.653 -4.630 27.441 1.00 91.69 213 LEU A N 1
ATOM 1628 C CA . LEU A 1 213 ? -19.407 -4.589 28.883 1.00 91.69 213 LEU A CA 1
ATOM 1629 C C . LEU A 1 213 ? -20.402 -3.661 29.594 1.00 91.69 213 LEU A C 1
ATOM 1631 O O . LEU A 1 213 ? -20.913 -3.990 30.667 1.00 91.69 213 LEU A O 1
ATOM 1635 N N . SER A 1 214 ? -20.697 -2.508 28.995 1.00 91.75 214 SER A N 1
ATOM 1636 C CA . SER A 1 214 ? -21.671 -1.551 29.525 1.00 91.75 214 SER A CA 1
ATOM 1637 C C . SER A 1 214 ? -23.092 -2.128 29.474 1.00 91.75 214 SER A C 1
ATOM 1639 O O . SER A 1 214 ? -23.833 -2.009 30.447 1.00 91.75 214 SER A O 1
ATOM 1641 N N . ALA A 1 215 ? -23.448 -2.835 28.398 1.00 91.19 215 ALA A N 1
ATOM 1642 C CA . ALA A 1 215 ? -24.728 -3.531 28.262 1.00 91.19 215 ALA A CA 1
ATOM 1643 C C . ALA A 1 215 ? -24.902 -4.665 29.291 1.00 91.19 215 ALA A C 1
ATOM 1645 O O . ALA A 1 215 ? -26.003 -4.865 29.799 1.00 91.19 215 ALA A O 1
ATOM 1646 N N . ILE A 1 216 ? -23.824 -5.373 29.648 1.00 90.56 216 ILE A N 1
ATOM 1647 C CA . ILE A 1 216 ? -23.841 -6.429 30.676 1.00 90.56 216 ILE A CA 1
ATOM 1648 C C . ILE A 1 216 ? -23.933 -5.840 32.090 1.00 90.56 216 ILE A C 1
ATOM 1650 O O . ILE A 1 216 ? -24.660 -6.354 32.941 1.00 90.56 216 ILE A O 1
ATOM 1654 N N . THR A 1 217 ? -23.178 -4.777 32.372 1.00 88.44 217 THR A N 1
ATOM 1655 C CA . THR A 1 217 ? -23.019 -4.259 33.742 1.00 88.44 217 THR A CA 1
ATOM 1656 C C . THR A 1 217 ? -24.119 -3.287 34.162 1.00 88.44 217 THR A C 1
ATOM 1658 O O . THR A 1 217 ? -24.488 -3.274 35.339 1.00 88.44 217 THR A O 1
ATOM 1661 N N . ALA A 1 218 ? -24.692 -2.514 33.233 1.00 90.12 218 ALA A N 1
ATOM 1662 C CA . ALA A 1 218 ? -25.719 -1.522 33.556 1.00 90.12 218 ALA A CA 1
ATOM 1663 C C . ALA A 1 218 ? -26.982 -2.128 34.208 1.00 90.12 218 ALA A C 1
ATOM 1665 O O . ALA A 1 218 ? -27.416 -1.596 35.235 1.00 90.12 218 ALA A O 1
ATOM 1666 N N . PRO A 1 219 ? -27.550 -3.255 33.726 1.00 92.75 219 PRO A N 1
ATOM 1667 C CA . PRO A 1 219 ? -28.705 -3.877 34.373 1.00 92.75 219 PRO A CA 1
ATOM 1668 C C . PRO A 1 219 ? -28.395 -4.366 35.790 1.00 92.75 219 PRO A C 1
ATOM 1670 O O . PRO A 1 219 ? -29.203 -4.175 36.695 1.00 92.75 219 PRO A O 1
ATOM 1673 N N . ALA A 1 220 ? -27.211 -4.948 36.012 1.00 88.00 220 ALA A N 1
ATOM 1674 C CA . ALA A 1 220 ? -26.796 -5.417 37.334 1.00 88.00 220 ALA A CA 1
ATOM 1675 C C . ALA A 1 220 ? -26.643 -4.252 38.328 1.00 88.00 220 ALA A C 1
ATOM 1677 O O . ALA A 1 220 ? -27.091 -4.347 39.471 1.00 88.00 220 ALA A O 1
ATOM 1678 N N . GLN A 1 221 ? -26.070 -3.124 37.890 1.00 90.56 221 GLN A N 1
ATOM 1679 C CA . GLN A 1 221 ? -25.975 -1.911 38.709 1.00 90.56 221 GLN A CA 1
ATOM 1680 C C . GLN A 1 221 ? -27.357 -1.333 39.042 1.00 90.56 221 GLN A C 1
ATOM 1682 O O . GLN A 1 221 ? -27.604 -0.959 40.190 1.00 90.56 221 GLN A O 1
ATOM 1687 N N . GLN A 1 222 ? -28.277 -1.310 38.073 1.00 93.00 222 GLN A N 1
ATOM 1688 C CA . GLN A 1 222 ? -29.657 -0.870 38.294 1.00 93.00 222 GLN A CA 1
ATOM 1689 C C . GLN A 1 222 ? -30.410 -1.793 39.260 1.00 93.00 222 GLN A C 1
ATOM 1691 O O . GLN A 1 222 ? -31.073 -1.304 40.173 1.00 93.00 222 GLN A O 1
ATOM 1696 N N . GLN A 1 223 ? -30.275 -3.115 39.116 1.00 93.56 223 GLN A N 1
ATOM 1697 C CA . GLN A 1 223 ? -30.882 -4.089 40.028 1.00 93.56 223 GLN A CA 1
ATOM 1698 C C . GLN A 1 223 ? -30.346 -3.946 41.455 1.00 93.56 223 GLN A C 1
ATOM 1700 O O . GLN A 1 223 ? -31.130 -3.969 42.402 1.00 93.56 223 GLN A O 1
ATOM 1705 N N . LEU A 1 224 ? -29.035 -3.744 41.624 1.00 93.25 224 LEU A N 1
ATOM 1706 C CA . LEU A 1 224 ? -28.433 -3.539 42.942 1.00 93.25 224 LEU A CA 1
ATOM 1707 C C . LEU A 1 224 ? -28.944 -2.248 43.603 1.00 93.25 224 LEU A C 1
ATOM 1709 O O . LEU A 1 224 ? -29.267 -2.251 44.791 1.00 93.25 224 LEU A O 1
ATOM 1713 N N . ALA A 1 225 ? -29.056 -1.158 42.839 1.00 93.19 225 ALA A N 1
ATOM 1714 C CA . ALA A 1 225 ? -29.615 0.103 43.324 1.00 93.19 225 ALA A CA 1
ATOM 1715 C C . ALA A 1 225 ? -31.094 -0.044 43.722 1.00 93.19 225 ALA A C 1
ATOM 1717 O O . ALA A 1 225 ? -31.483 0.385 44.808 1.00 93.19 225 ALA A O 1
ATOM 1718 N N . ALA A 1 226 ? -31.896 -0.720 42.894 1.00 94.50 226 ALA A N 1
ATOM 1719 C CA . ALA A 1 226 ? -33.300 -0.996 43.188 1.00 94.50 226 ALA A CA 1
ATOM 1720 C C . ALA A 1 226 ? -33.465 -1.878 44.438 1.00 94.50 226 ALA A C 1
ATOM 1722 O O . ALA A 1 226 ? -34.299 -1.590 45.294 1.00 94.50 226 ALA A O 1
ATOM 1723 N N . HIS A 1 227 ? -32.638 -2.918 44.591 1.00 94.56 227 HIS A N 1
ATOM 1724 C CA . HIS A 1 227 ? -32.663 -3.786 45.769 1.00 94.56 227 HIS A CA 1
ATOM 1725 C C . HIS A 1 227 ? -32.260 -3.033 47.044 1.00 94.56 227 HIS A C 1
ATOM 1727 O O . HIS A 1 227 ? -32.847 -3.251 48.104 1.00 94.56 227 HIS A O 1
ATOM 1733 N N . ARG A 1 228 ? -31.282 -2.121 46.960 1.00 94.62 228 ARG A N 1
ATOM 1734 C CA . ARG A 1 228 ? -30.908 -1.248 48.081 1.00 94.62 228 ARG A CA 1
ATOM 1735 C C . ARG A 1 228 ? -32.084 -0.378 48.521 1.00 94.62 228 ARG A C 1
ATOM 1737 O O . ARG A 1 228 ? -32.413 -0.369 49.702 1.00 94.62 228 ARG A O 1
ATOM 1744 N N . GLN A 1 229 ? -32.743 0.284 47.575 1.00 95.12 229 GLN A N 1
ATOM 1745 C CA . GLN A 1 229 ? -33.894 1.139 47.860 1.00 95.12 229 GLN A CA 1
ATOM 1746 C C . GLN A 1 229 ? -35.074 0.337 48.435 1.00 95.12 229 GLN A C 1
ATOM 1748 O O . GLN A 1 229 ? -35.744 0.787 49.361 1.00 95.12 229 GLN A O 1
ATOM 1753 N N . ALA A 1 230 ? -35.302 -0.882 47.936 1.00 95.81 230 ALA A N 1
ATOM 1754 C CA . ALA A 1 230 ? -36.318 -1.778 48.480 1.00 95.81 230 ALA A CA 1
ATOM 1755 C C . ALA A 1 230 ? -36.032 -2.156 49.944 1.00 95.81 230 ALA A C 1
ATOM 1757 O O . ALA A 1 230 ? -36.945 -2.123 50.766 1.00 95.81 230 ALA A O 1
ATOM 1758 N N . LEU A 1 231 ? -34.776 -2.468 50.286 1.00 95.12 231 LEU A N 1
ATOM 1759 C CA . LEU A 1 231 ? -34.376 -2.747 51.669 1.00 95.12 231 LEU A CA 1
ATOM 1760 C C . LEU A 1 231 ? -34.527 -1.516 52.570 1.00 95.12 231 LEU A C 1
ATOM 1762 O O . LEU A 1 231 ? -35.030 -1.641 53.683 1.00 95.12 231 LEU A O 1
ATOM 1766 N N . GLU A 1 232 ? -34.130 -0.331 52.103 1.00 95.38 232 GLU A N 1
ATOM 1767 C CA . GLU A 1 232 ? -34.297 0.923 52.852 1.00 95.38 232 GLU A CA 1
ATOM 1768 C C . GLU A 1 232 ? -35.772 1.190 53.182 1.00 95.38 232 GLU A C 1
ATOM 1770 O O . GLU A 1 232 ? -36.103 1.480 54.334 1.00 95.38 232 GLU A O 1
ATOM 1775 N N . ASN A 1 233 ? -36.665 0.995 52.208 1.00 95.19 233 ASN A N 1
ATOM 1776 C CA . ASN A 1 233 ? -38.107 1.106 52.424 1.00 95.19 233 ASN A CA 1
ATOM 1777 C C . ASN A 1 233 ? -38.611 0.053 53.425 1.00 95.19 233 ASN A C 1
ATOM 1779 O O . ASN A 1 233 ? -39.320 0.402 54.364 1.00 95.19 233 ASN A O 1
ATOM 1783 N N . GLN A 1 234 ? -38.187 -1.213 53.301 1.00 95.00 234 GLN A N 1
ATOM 1784 C CA . GLN A 1 234 ? -38.567 -2.276 54.243 1.00 95.00 234 GLN A CA 1
ATOM 1785 C C . GLN A 1 234 ? -38.131 -1.976 55.682 1.00 95.00 234 GLN A C 1
ATOM 1787 O O . GLN A 1 234 ? -38.899 -2.201 56.619 1.00 95.00 234 GLN A O 1
ATOM 1792 N N . PHE A 1 235 ? -36.916 -1.455 55.879 1.00 94.25 235 PHE A N 1
ATOM 1793 C CA . PHE A 1 235 ? -36.449 -1.054 57.206 1.00 94.25 235 PHE A CA 1
ATOM 1794 C C . PHE A 1 235 ? -37.254 0.125 57.762 1.00 94.25 235 PHE A C 1
ATOM 1796 O O . PHE A 1 235 ? -37.600 0.113 58.944 1.00 94.25 235 PHE A O 1
ATOM 1803 N N . SER A 1 236 ? -37.590 1.112 56.926 1.00 95.12 236 SER A N 1
ATOM 1804 C CA . SER A 1 236 ? -38.423 2.253 57.323 1.00 95.12 236 SER A CA 1
ATOM 1805 C C . SER A 1 236 ? -39.838 1.823 57.730 1.00 95.12 236 SER A C 1
ATOM 1807 O O . SER A 1 236 ? -40.325 2.202 58.802 1.00 95.12 236 SER A O 1
ATOM 1809 N N . ASP A 1 237 ? -40.465 0.952 56.938 1.00 94.81 237 ASP A N 1
ATOM 1810 C CA . ASP A 1 237 ? -41.792 0.399 57.216 1.00 94.81 237 ASP A CA 1
ATOM 1811 C C . ASP A 1 237 ? -41.781 -0.441 58.498 1.00 94.81 237 ASP A C 1
ATOM 1813 O O . ASP A 1 237 ? -42.652 -0.290 59.359 1.00 94.81 237 ASP A O 1
ATOM 1817 N N . SER A 1 238 ? -40.761 -1.287 58.676 1.00 94.50 238 SER A N 1
ATOM 1818 C CA . SER A 1 238 ? -40.593 -2.097 59.886 1.00 94.50 238 SER A CA 1
ATOM 1819 C C . SER A 1 238 ? -40.406 -1.229 61.132 1.00 94.50 238 SER A C 1
ATOM 1821 O O . SER A 1 238 ? -40.995 -1.523 62.175 1.00 94.50 238 SER A O 1
ATOM 1823 N N . ALA A 1 239 ? -39.616 -0.156 61.049 1.00 92.44 239 ALA A N 1
ATOM 1824 C CA . ALA A 1 239 ? -39.427 0.780 62.156 1.00 92.44 239 ALA A CA 1
ATOM 1825 C C . ALA A 1 239 ? -40.736 1.504 62.508 1.00 92.44 239 ALA A C 1
ATOM 1827 O O . ALA A 1 239 ? -41.103 1.590 63.681 1.00 92.44 239 ALA A O 1
ATOM 1828 N N . THR A 1 240 ? -41.478 1.956 61.496 1.00 94.12 240 THR A N 1
ATOM 1829 C CA . THR A 1 240 ? -42.787 2.601 61.668 1.00 94.12 240 THR A CA 1
ATOM 1830 C C . THR A 1 240 ? -43.788 1.653 62.326 1.00 94.12 240 THR A C 1
ATOM 1832 O O . THR A 1 240 ? -44.440 2.021 63.303 1.00 94.12 240 THR A O 1
ATOM 1835 N N . ARG A 1 241 ? -43.856 0.401 61.858 1.00 94.31 241 ARG A N 1
ATOM 1836 C CA . ARG A 1 241 ? -44.723 -0.633 62.433 1.00 94.3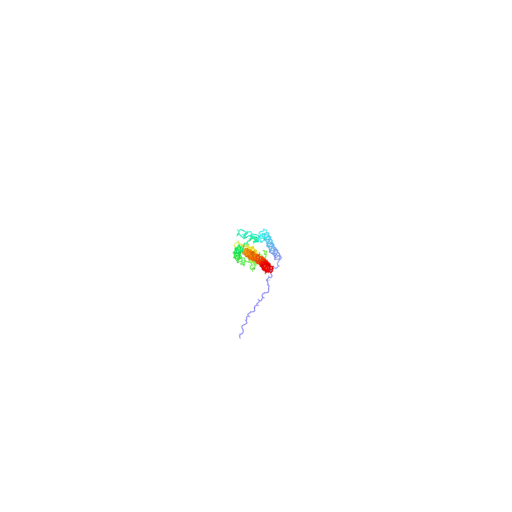1 241 ARG A CA 1
ATOM 1837 C C . ARG A 1 241 ? -44.360 -0.948 63.881 1.00 94.31 241 ARG A C 1
ATOM 1839 O O . ARG A 1 241 ? -45.242 -0.978 64.730 1.00 94.31 241 ARG A O 1
ATOM 1846 N N . THR A 1 242 ? -43.071 -1.111 64.172 1.00 93.69 242 THR A N 1
ATOM 1847 C CA . THR A 1 242 ? -42.581 -1.375 65.535 1.00 93.69 242 THR A CA 1
ATOM 1848 C C . THR A 1 242 ? -42.949 -0.232 66.484 1.00 93.69 242 THR A C 1
ATOM 1850 O O . THR A 1 242 ? -43.375 -0.470 67.614 1.00 93.69 242 THR A O 1
ATOM 1853 N N . ASN A 1 243 ? -42.837 1.021 66.031 1.00 92.75 243 ASN A N 1
ATOM 1854 C CA . ASN A 1 243 ? -43.255 2.180 66.819 1.00 92.75 243 ASN A CA 1
ATOM 1855 C C . ASN A 1 243 ? -44.768 2.189 67.067 1.00 92.75 243 ASN A C 1
ATOM 1857 O O . ASN A 1 243 ? -45.184 2.381 68.209 1.00 92.75 243 ASN A O 1
ATOM 1861 N N . ALA A 1 244 ? -45.577 1.916 66.041 1.00 93.06 244 ALA A N 1
ATOM 1862 C CA . ALA A 1 244 ? -47.030 1.834 66.178 1.00 93.06 244 ALA A CA 1
ATOM 1863 C C . ALA A 1 244 ? -47.461 0.710 67.140 1.00 93.06 244 ALA A C 1
ATOM 1865 O O . ALA A 1 244 ? -48.313 0.923 68.002 1.00 93.06 244 ALA A O 1
ATOM 1866 N N . GLU A 1 245 ? -46.836 -0.468 67.054 1.00 94.31 245 GLU A N 1
ATOM 1867 C CA . GLU A 1 245 ? -47.074 -1.588 67.974 1.00 94.31 245 GLU A CA 1
ATOM 1868 C C . GLU A 1 245 ? -46.698 -1.217 69.417 1.00 94.31 245 GLU A C 1
ATOM 1870 O O . GLU A 1 245 ? -47.453 -1.499 70.352 1.00 94.31 245 GLU A O 1
ATOM 1875 N N . ARG A 1 246 ? -45.578 -0.506 69.611 1.00 93.12 246 ARG A N 1
ATOM 1876 C CA . ARG A 1 246 ? -45.169 0.004 70.928 1.00 93.12 246 ARG A CA 1
ATOM 1877 C C . ARG A 1 246 ? -46.165 1.019 71.490 1.00 93.12 246 ARG A C 1
ATOM 1879 O O . ARG A 1 246 ? -46.471 0.985 72.681 1.00 93.12 246 ARG A O 1
ATOM 1886 N N . GLU A 1 247 ? -46.656 1.938 70.666 1.00 93.88 247 GLU A N 1
ATOM 1887 C CA . GLU A 1 247 ? -47.658 2.930 71.071 1.00 93.88 247 GLU A CA 1
ATOM 1888 C C . GLU A 1 247 ? -48.987 2.274 71.448 1.00 93.88 247 GLU A C 1
ATOM 1890 O O . GLU A 1 247 ? -49.543 2.598 72.500 1.00 93.88 247 GLU A O 1
ATOM 1895 N N . ALA A 1 248 ? -49.451 1.304 70.657 1.00 93.75 248 ALA A N 1
ATOM 1896 C CA . ALA A 1 248 ? -50.653 0.532 70.952 1.00 93.75 248 ALA A CA 1
ATOM 1897 C C . ALA A 1 248 ? -50.524 -0.241 72.277 1.00 93.75 248 ALA A C 1
ATOM 1899 O O . ALA A 1 248 ? -51.422 -0.180 73.119 1.00 93.75 248 ALA A O 1
ATOM 1900 N N . ALA A 1 249 ? -49.384 -0.902 72.512 1.00 92.62 249 ALA A N 1
ATOM 1901 C CA . ALA A 1 249 ? -49.112 -1.589 73.775 1.00 92.62 249 ALA A CA 1
ATOM 1902 C C . ALA A 1 249 ? -49.120 -0.619 74.969 1.00 92.62 249 ALA A C 1
ATOM 1904 O O . ALA A 1 249 ? -49.739 -0.897 75.997 1.00 92.62 249 ALA A O 1
ATOM 1905 N N . ASN A 1 250 ? -48.500 0.557 74.825 1.00 92.88 250 ASN A N 1
ATOM 1906 C CA . ASN A 1 250 ? -48.507 1.587 75.864 1.00 92.88 250 ASN A CA 1
ATOM 1907 C C . ASN A 1 250 ? -49.922 2.103 76.173 1.00 92.88 250 ASN A C 1
ATOM 1909 O O . ASN A 1 250 ? -50.245 2.335 77.339 1.00 92.88 250 ASN A O 1
ATOM 1913 N N . GLN A 1 251 ? -50.772 2.282 75.158 1.00 93.06 251 GLN A N 1
ATOM 1914 C CA . GLN A 1 251 ? -52.169 2.677 75.355 1.00 93.06 251 GLN A CA 1
ATOM 1915 C C . GLN A 1 251 ? -52.966 1.592 76.086 1.00 93.06 251 GLN A C 1
ATOM 1917 O O . GLN A 1 251 ? -53.677 1.908 77.039 1.00 93.06 251 GLN A O 1
ATOM 1922 N N . ALA A 1 252 ? -52.800 0.322 75.703 1.00 93.50 252 ALA A N 1
ATOM 1923 C CA . ALA A 1 252 ? -53.462 -0.800 76.366 1.00 93.50 252 ALA A CA 1
ATOM 1924 C C . ALA A 1 252 ? -53.073 -0.899 77.852 1.00 93.50 252 ALA A C 1
ATOM 1926 O O . ALA A 1 252 ? -53.939 -1.081 78.707 1.00 93.50 252 ALA A O 1
ATOM 1927 N N . VAL A 1 253 ? -51.789 -0.704 78.180 1.00 93.88 253 VAL A N 1
ATOM 1928 C CA . VAL A 1 253 ? -51.319 -0.667 79.575 1.00 93.88 253 VAL A CA 1
ATOM 1929 C C . VAL A 1 253 ? -51.958 0.489 80.346 1.00 93.88 253 VAL A C 1
ATOM 1931 O O . VAL A 1 253 ? -52.433 0.279 81.458 1.00 93.88 253 VAL A O 1
ATOM 1934 N N . ARG A 1 254 ? -52.022 1.697 79.768 1.00 92.69 254 ARG A N 1
ATOM 1935 C CA . ARG A 1 254 ? -52.680 2.847 80.417 1.00 92.69 254 ARG A CA 1
ATOM 1936 C C . ARG A 1 254 ? -54.158 2.580 80.699 1.00 92.69 254 ARG A C 1
ATOM 1938 O O . ARG A 1 254 ? -54.602 2.817 81.816 1.00 92.69 254 ARG A O 1
ATOM 1945 N N . GLN A 1 255 ? -54.886 2.028 79.728 1.00 93.94 255 GLN A N 1
ATOM 1946 C CA . GLN A 1 255 ? -56.297 1.671 79.900 1.00 93.94 255 GLN A CA 1
ATOM 1947 C C . GLN A 1 255 ? -56.490 0.607 80.986 1.00 93.94 255 GLN A C 1
ATOM 1949 O O . GLN A 1 255 ? -57.384 0.737 81.818 1.00 93.94 255 GLN A O 1
ATOM 1954 N N . ALA A 1 256 ? -55.638 -0.422 81.023 1.00 92.19 256 ALA A N 1
ATOM 1955 C CA . ALA A 1 256 ? -55.694 -1.452 82.058 1.00 92.19 256 ALA A CA 1
ATOM 1956 C C . ALA A 1 256 ? -55.438 -0.873 83.460 1.00 92.19 256 ALA A C 1
ATOM 1958 O O . ALA A 1 256 ? -56.122 -1.236 84.416 1.00 92.19 256 ALA A O 1
ATOM 1959 N N . VAL A 1 257 ? -54.488 0.060 83.580 1.00 92.62 257 VAL A N 1
ATOM 1960 C CA . VAL A 1 257 ? -54.201 0.771 84.834 1.00 92.62 257 VAL A CA 1
ATOM 1961 C C . VAL A 1 257 ? -55.391 1.634 85.268 1.00 92.62 257 VAL A C 1
ATOM 1963 O O . VAL A 1 257 ? -55.795 1.564 86.426 1.00 92.62 257 VAL A O 1
ATOM 1966 N N . GLU A 1 258 ? -55.998 2.402 84.361 1.00 92.94 258 GLU A N 1
ATOM 1967 C CA . GLU A 1 258 ? -57.196 3.205 84.658 1.00 92.94 258 GLU A CA 1
ATOM 1968 C C . GLU A 1 258 ? -58.380 2.338 85.103 1.00 92.94 258 GLU A C 1
ATOM 1970 O O . GLU A 1 258 ? -59.036 2.647 86.100 1.00 92.94 258 GLU A O 1
ATOM 1975 N N . GLN A 1 259 ? -58.626 1.218 84.418 1.00 92.31 259 GLN A N 1
ATOM 1976 C CA . GLN A 1 259 ? -59.664 0.262 84.810 1.00 92.31 259 GLN A CA 1
ATOM 1977 C C . GLN A 1 259 ? -59.391 -0.339 86.192 1.00 92.31 259 GLN A C 1
ATOM 1979 O O . GLN A 1 259 ? -60.316 -0.469 86.995 1.00 92.31 259 GLN A O 1
ATOM 1984 N N . ALA A 1 260 ? -58.135 -0.672 86.501 1.00 91.38 260 ALA A N 1
ATOM 1985 C CA . ALA A 1 260 ? -57.755 -1.169 87.819 1.00 91.38 260 ALA A CA 1
ATOM 1986 C C . ALA A 1 260 ? -58.017 -0.123 88.915 1.00 91.38 260 ALA A C 1
ATOM 1988 O O . ALA A 1 260 ? -58.579 -0.466 89.956 1.00 91.38 260 ALA A O 1
ATOM 1989 N N . TYR A 1 261 ? -57.692 1.152 88.676 1.00 91.25 261 TYR A N 1
ATOM 1990 C CA . TYR A 1 261 ? -58.010 2.233 89.615 1.00 91.25 261 TYR A CA 1
ATOM 1991 C C . TYR A 1 261 ? -59.517 2.380 89.846 1.00 91.25 261 TYR A C 1
ATOM 1993 O O . TYR A 1 261 ? -59.951 2.425 90.994 1.00 91.25 261 TYR A O 1
ATOM 2001 N N . GLN A 1 262 ? -60.331 2.356 88.787 1.00 91.44 262 GLN A N 1
ATOM 2002 C CA . GLN A 1 262 ? -61.793 2.415 88.922 1.00 91.44 262 GLN A CA 1
ATOM 2003 C C . GLN A 1 262 ? -62.357 1.236 89.730 1.00 91.44 262 GLN A C 1
ATOM 2005 O O . GLN A 1 262 ? -63.273 1.412 90.534 1.00 91.44 262 GLN A O 1
ATOM 2010 N N . GLN A 1 263 ? -61.808 0.031 89.550 1.00 90.69 263 GLN A N 1
ATOM 2011 C CA . GLN A 1 263 ? -62.198 -1.141 90.338 1.00 90.69 263 GLN A CA 1
ATOM 2012 C C . GLN A 1 263 ? -61.809 -0.999 91.813 1.00 90.69 263 GLN A C 1
ATOM 2014 O O . GLN A 1 263 ? -62.606 -1.348 92.687 1.00 90.69 263 GLN A O 1
ATOM 2019 N N . ILE A 1 264 ? -60.615 -0.469 92.098 1.00 89.12 264 ILE A N 1
ATOM 2020 C CA . ILE A 1 264 ? -60.170 -0.172 93.466 1.00 89.12 264 ILE A CA 1
ATOM 2021 C C . ILE A 1 264 ? -61.126 0.831 94.125 1.00 89.12 264 ILE A C 1
ATOM 2023 O O . ILE A 1 264 ? -61.615 0.565 95.224 1.00 89.12 264 ILE A O 1
ATOM 2027 N N . ASP A 1 265 ? -61.471 1.926 93.449 1.00 88.31 265 ASP A N 1
ATOM 2028 C CA . ASP A 1 265 ? -62.400 2.934 93.976 1.00 88.31 265 ASP A CA 1
ATOM 2029 C C . ASP A 1 265 ? -63.810 2.369 94.209 1.00 88.31 265 ASP A C 1
ATOM 2031 O O . ASP A 1 265 ? -64.447 2.647 95.234 1.00 88.31 265 ASP A O 1
ATOM 2035 N N . ALA A 1 266 ? -64.301 1.521 93.299 1.00 86.81 266 ALA A N 1
ATOM 2036 C CA . ALA A 1 266 ? -65.581 0.834 93.458 1.00 86.81 266 ALA A CA 1
ATOM 2037 C C . ALA A 1 266 ? -65.577 -0.106 94.676 1.00 86.81 266 ALA A C 1
ATOM 2039 O O . ALA A 1 266 ? -66.535 -0.123 95.457 1.00 86.81 266 ALA A O 1
ATOM 2040 N N . LEU A 1 267 ? -64.486 -0.854 94.883 1.00 87.50 267 LEU A N 1
ATOM 2041 C CA . LEU A 1 267 ? -64.304 -1.707 96.057 1.00 87.50 267 LEU A CA 1
ATOM 2042 C C . LEU A 1 267 ? -64.291 -0.884 97.347 1.00 87.50 267 LEU A C 1
ATOM 2044 O O . LEU A 1 267 ? -65.031 -1.228 98.273 1.00 87.50 267 LEU A O 1
ATOM 2048 N N . ILE A 1 268 ? -63.528 0.215 97.389 1.00 86.44 268 ILE A N 1
ATOM 2049 C CA . ILE A 1 268 ? -63.466 1.143 98.530 1.00 86.44 268 ILE A CA 1
ATOM 2050 C C . ILE A 1 268 ? -64.860 1.697 98.852 1.00 86.44 268 ILE A C 1
ATOM 2052 O O . ILE A 1 268 ? -65.294 1.650 100.004 1.00 86.44 268 ILE A O 1
ATOM 2056 N N . THR A 1 269 ? -65.602 2.153 97.842 1.00 85.94 269 THR A N 1
ATOM 2057 C CA . THR A 1 269 ? -66.966 2.683 98.005 1.00 85.94 269 THR A CA 1
ATOM 2058 C C . THR A 1 269 ? -67.928 1.613 98.534 1.00 85.94 269 THR A C 1
ATOM 2060 O O . THR A 1 269 ? -68.722 1.874 99.446 1.00 85.94 269 THR A O 1
ATOM 2063 N N . SER A 1 270 ? -67.843 0.379 98.022 1.00 83.38 270 SER A N 1
ATOM 2064 C CA . SER A 1 270 ? -68.657 -0.743 98.512 1.00 83.38 270 SER A CA 1
ATOM 2065 C C . SER A 1 270 ? -68.316 -1.115 99.962 1.00 83.38 270 SER A C 1
ATOM 2067 O O . SER A 1 270 ? -69.200 -1.420 100.763 1.00 83.38 270 SER A O 1
ATOM 2069 N N . ALA A 1 271 ? -67.034 -1.052 100.330 1.00 77.25 271 ALA A N 1
ATOM 2070 C CA . ALA A 1 271 ? -66.581 -1.326 101.685 1.00 77.25 271 ALA A CA 1
ATOM 2071 C C . ALA A 1 271 ? -67.067 -0.234 102.650 1.00 77.25 271 ALA A C 1
ATOM 2073 O O . ALA A 1 271 ? -67.627 -0.549 103.699 1.00 77.25 271 ALA A O 1
ATOM 2074 N N . GLY A 1 272 ? -66.947 1.042 102.269 1.00 75.25 272 GLY A N 1
ATOM 2075 C CA . GLY A 1 272 ? -67.433 2.177 103.058 1.00 75.25 272 GLY A CA 1
ATOM 2076 C C . GLY A 1 272 ? -68.948 2.152 103.283 1.00 75.25 272 GLY A C 1
ATOM 2077 O O . GLY A 1 272 ? -69.420 2.385 104.396 1.00 75.25 272 GLY A O 1
ATOM 2078 N N . SER A 1 273 ? -69.725 1.788 102.262 1.00 74.38 273 SER A N 1
ATOM 2079 C CA . SER A 1 273 ? -71.182 1.630 102.386 1.00 74.38 273 SER A CA 1
ATOM 2080 C C . SER A 1 273 ? -71.575 0.451 103.286 1.00 74.38 273 SER A C 1
ATOM 2082 O O . SER A 1 273 ? -72.503 0.588 104.083 1.00 74.38 273 SER A O 1
ATOM 2084 N N . ARG A 1 274 ? -70.833 -0.665 103.266 1.00 66.12 274 ARG A N 1
ATOM 2085 C CA . ARG A 1 274 ? -71.024 -1.772 104.226 1.00 66.12 274 ARG A CA 1
ATOM 2086 C C . ARG A 1 274 ? -70.689 -1.374 105.665 1.00 66.12 274 ARG A C 1
ATOM 2088 O O . ARG A 1 274 ? -71.415 -1.759 106.578 1.00 66.12 274 ARG A O 1
ATOM 2095 N N . VAL A 1 275 ? -69.633 -0.588 105.878 1.00 67.62 275 VAL A N 1
ATOM 2096 C CA . VAL A 1 275 ? -69.267 -0.073 107.210 1.00 67.62 275 VAL A CA 1
ATOM 2097 C C . VAL A 1 275 ? -70.342 0.879 107.749 1.00 67.62 275 VAL A C 1
ATOM 2099 O O . VAL A 1 275 ? -70.763 0.739 108.897 1.00 67.62 275 VAL A O 1
ATOM 2102 N N . ASN A 1 276 ? -70.859 1.789 106.920 1.00 59.88 276 ASN A N 1
ATOM 2103 C CA . ASN A 1 276 ? -71.939 2.697 107.317 1.00 59.88 276 ASN A CA 1
ATOM 2104 C C . ASN A 1 276 ? -73.270 1.965 107.563 1.00 59.88 276 ASN A C 1
ATOM 2106 O O . ASN A 1 276 ? -73.954 2.266 108.541 1.00 59.88 276 ASN A O 1
ATOM 2110 N N . ALA A 1 277 ? -73.606 0.950 106.759 1.00 58.62 277 ALA A N 1
ATOM 2111 C CA . ALA A 1 277 ? -74.764 0.086 107.006 1.00 58.62 277 ALA A CA 1
ATOM 2112 C C . ALA A 1 277 ? -74.627 -0.704 108.324 1.00 58.62 277 ALA A C 1
ATOM 2114 O O . ALA A 1 277 ? -75.584 -0.804 109.095 1.00 58.62 277 ALA A O 1
ATOM 2115 N N . GLY A 1 278 ? -73.423 -1.199 108.632 1.00 56.50 278 GLY A N 1
ATOM 2116 C CA . GLY A 1 278 ? -73.106 -1.842 109.910 1.00 56.50 278 GLY A CA 1
ATOM 2117 C C . GLY A 1 278 ? -73.217 -0.897 111.115 1.00 56.50 278 GLY A C 1
ATOM 2118 O O . GLY A 1 278 ? -73.683 -1.310 112.177 1.00 56.50 278 GLY A O 1
ATOM 2119 N N . ASN A 1 279 ? -72.870 0.383 110.953 1.00 54.88 279 ASN A N 1
ATOM 2120 C CA . ASN A 1 279 ? -73.055 1.399 111.994 1.00 54.88 279 ASN A CA 1
ATOM 2121 C C . ASN A 1 279 ? -74.532 1.796 112.194 1.00 54.88 279 ASN A C 1
ATOM 2123 O O . ASN A 1 279 ? -74.952 1.971 113.338 1.00 54.88 279 ASN A O 1
ATOM 2127 N N . SER A 1 280 ? -75.355 1.856 111.139 1.00 49.47 280 SER A N 1
ATOM 2128 C CA . SER A 1 280 ? -76.809 2.089 111.264 1.00 49.47 280 SER A CA 1
ATOM 2129 C C . SER A 1 280 ? -77.551 0.944 111.969 1.00 49.47 280 SER A C 1
ATOM 2131 O O . SER A 1 280 ? -78.470 1.199 112.750 1.00 49.47 280 SER A O 1
ATOM 2133 N N . LEU A 1 281 ? -77.121 -0.307 111.775 1.00 50.66 281 LEU A N 1
ATOM 2134 C CA . LEU A 1 281 ? -77.630 -1.477 112.513 1.00 50.66 281 LEU A CA 1
ATOM 2135 C C . LEU A 1 281 ? -77.203 -1.490 113.994 1.00 50.66 281 LEU A C 1
ATOM 2137 O O . LEU A 1 281 ? -77.864 -2.098 114.836 1.00 50.66 281 LEU A O 1
ATOM 2141 N N . ARG A 1 282 ? -76.112 -0.793 114.336 1.00 49.59 282 ARG A N 1
ATOM 2142 C CA . ARG A 1 282 ? -75.667 -0.584 115.725 1.00 49.59 282 ARG A CA 1
ATOM 2143 C C . ARG A 1 282 ? -76.384 0.581 116.415 1.00 49.59 282 ARG A C 1
ATOM 2145 O O . ARG A 1 282 ? -76.558 0.539 117.626 1.00 49.59 282 ARG A O 1
ATOM 2152 N N . SER A 1 283 ? -76.813 1.591 115.658 1.00 48.44 283 SER A N 1
ATOM 2153 C CA . SER A 1 283 ? -77.556 2.759 116.161 1.00 48.44 283 SER A CA 1
ATOM 2154 C C . SER A 1 283 ? -79.046 2.495 116.410 1.00 48.44 283 SER A C 1
ATOM 2156 O O . SER A 1 283 ? -79.676 3.282 117.103 1.00 48.44 283 SER A O 1
ATOM 2158 N N . THR A 1 284 ? -79.618 1.430 115.845 1.00 49.94 284 THR A N 1
ATOM 2159 C CA . THR A 1 284 ? -81.032 1.039 116.031 1.00 49.94 284 THR A CA 1
ATOM 2160 C C . THR A 1 284 ? -81.237 0.012 117.152 1.00 49.94 284 THR A C 1
ATOM 2162 O O . THR A 1 284 ? -82.371 -0.295 117.496 1.00 49.94 284 THR A O 1
ATOM 2165 N N . ASN A 1 285 ? -80.146 -0.479 117.753 1.00 47.00 285 ASN A N 1
ATOM 2166 C CA . ASN A 1 285 ? -80.134 -1.403 118.895 1.00 47.00 285 ASN A CA 1
ATOM 2167 C C . ASN A 1 285 ? -79.624 -0.737 120.194 1.00 47.00 285 ASN A C 1
ATOM 2169 O O . ASN A 1 285 ? -79.010 -1.398 121.034 1.00 47.00 285 ASN A O 1
ATOM 2173 N N . ARG A 1 286 ? -79.835 0.573 120.354 1.00 42.34 286 ARG A N 1
ATOM 2174 C CA . ARG A 1 286 ? -79.618 1.298 121.613 1.00 42.34 286 ARG A CA 1
ATOM 2175 C C . ARG A 1 286 ? -80.872 2.045 122.021 1.00 42.34 286 ARG A C 1
ATOM 2177 O O . ARG A 1 286 ? -81.491 2.644 121.119 1.00 42.34 286 ARG A O 1
#

Foldseek 3Di:
DDDDDDDDDDDPDDDDDPDDPVVVVVCVCCCCVVVVVLVVLVVVLVVVVVVVLVVVVCCCVPPQVVLLVCLLVVLQVVLVVVVQDPDCLPPALVVLVVSLVVLVVVLVVLVVLLVVLQVLQCVQQVDDLQPDDLVSSVVSNVVPPDPCCSRPHPDDPVVVVSSVSSSVSSSVSNSSVSSNVSSVVVSVVSVVSSVVNVVVVVVVVVVVVVVVVCVVVVVVVVVVVVVVVVVVVVVVVVVVVVVVVVVVVVVVVVVVVVVVVVVVVVVVVVVVVVVVVVVVVVVVVD

Radius of gyration: 61.58 Å; chains: 1; bounding box: 170×33×186 Å

pLDDT: mean 74.86, std 19.88, range [33.44, 97.5]

Organism: NCBI:txid2745490

Secondary structure (DSSP, 8-state):
---PPPP-----S-------HHHHHHHHHHHHHHHHHHHHHHHHHHHHHHHHHHHHHHHIIIIIHHHHHHHHHHHHHHHHHTT--S--TT--HHHHHHHHHHHHHHHHHHHHHHHHHHHHHHHHH-S-TTTS-HHHHHHHHHHTS-HHHHHSSPPPHHHHHHHHHHHHHHHHHHHHHHHHHHHHHHHHHHHHHHHHHHHHHHHHHHHHHHHHHHHHHHHHHHHHHHHHHHHHHHHHHHHHHHHHHHHHHHHHHHHHHHHHHHHHHHHHHHHHHHHHHHHHHHHS--